Protein AF-A0A451B6Q5-F1 (afdb_monomer)

Sequence (196 aa):
FTADQIEDGDRHELSEGRRIYCAPSGDRHSGHNTTGALVLDTDPDVQWSGVDAGFTPKPDTLRAPDVSVAPPPAGRGGWIPGVPPLAVEYADKGQNEIDLKIKIKELLAAGTQYVWVVRLTGPQRVDVHTQDRPARALSATDLLEAPGILRNPIPVHALFDREEAHRVTLRNLLQRRGYEDLDAVLREGARKGKAE

pLDDT: mean 95.14, std 5.14, range [66.5, 98.88]

InterPro domains:
  IPR008538 Putative restriction endonuclease [PF05685] (7-147)
  IPR008538 Putative restriction endonuclease [cd06260] (10-134)
  IPR011335 Restriction endonuclease type II-like [SSF52980] (5-152)
  IPR012296 Nuclease, putative, TT1808 [G3DSA:3.90.1570.10] (2-153)

Structure (mmCIF, N/CA/C/O backbone):
data_AF-A0A451B6Q5-F1
#
_entry.id   AF-A0A451B6Q5-F1
#
loop_
_atom_site.group_PDB
_atom_site.id
_atom_site.type_symbol
_atom_site.label_atom_id
_atom_site.label_alt_id
_atom_site.label_comp_id
_atom_site.label_asym_id
_atom_site.label_entity_id
_atom_site.label_seq_id
_atom_site.pdbx_PDB_ins_code
_atom_site.Cartn_x
_atom_site.Cartn_y
_atom_site.Cartn_z
_atom_site.occupancy
_atom_site.B_iso_or_equiv
_atom_site.auth_seq_id
_atom_site.auth_comp_id
_atom_site.auth_asym_id
_atom_site.auth_atom_id
_atom_site.pdbx_PDB_model_num
ATOM 1 N N . PHE A 1 1 ? -22.069 1.801 15.458 1.00 91.56 1 PHE A N 1
ATOM 2 C CA . PHE A 1 1 ? -22.304 1.887 14.006 1.00 91.56 1 PHE A CA 1
ATOM 3 C C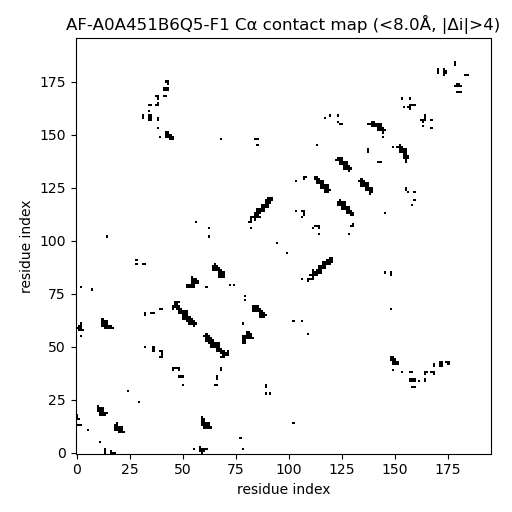 . PHE A 1 1 ? -21.813 0.611 13.351 1.00 91.56 1 PHE A C 1
ATOM 5 O O . PHE A 1 1 ? -20.928 -0.028 13.909 1.00 91.56 1 PHE A O 1
ATOM 12 N N . THR A 1 2 ? -22.382 0.243 12.213 1.00 95.19 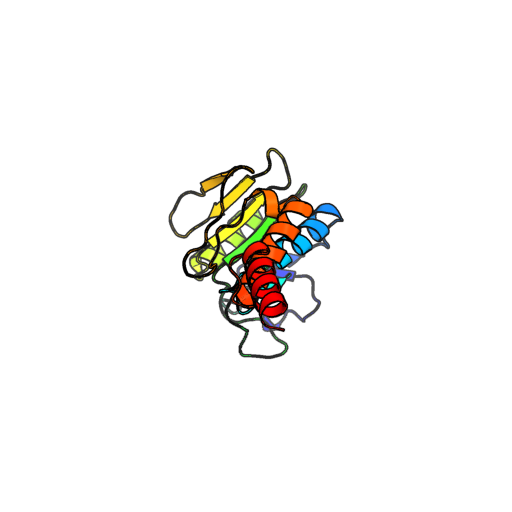2 THR A N 1
ATOM 13 C CA . THR A 1 2 ? -21.908 -0.858 11.365 1.00 95.19 2 THR A CA 1
ATOM 14 C C . THR A 1 2 ? -21.550 -0.338 9.974 1.00 95.19 2 THR A C 1
ATOM 16 O O . THR A 1 2 ? -21.977 0.751 9.592 1.00 95.19 2 THR A O 1
ATOM 19 N N . ALA A 1 3 ? -20.714 -1.067 9.236 1.00 93.31 3 ALA A N 1
ATOM 20 C CA . ALA A 1 3 ? -20.172 -0.629 7.951 1.00 93.31 3 ALA A CA 1
ATOM 21 C C . ALA A 1 3 ? -21.263 -0.404 6.893 1.00 93.31 3 ALA A C 1
ATOM 23 O O . ALA A 1 3 ? -21.155 0.520 6.097 1.00 93.31 3 ALA A O 1
ATOM 24 N N . ASP A 1 4 ? -22.350 -1.178 6.927 1.00 92.75 4 ASP A N 1
ATOM 25 C CA . ASP A 1 4 ? -23.525 -1.002 6.062 1.00 92.75 4 ASP A CA 1
ATOM 26 C C . ASP A 1 4 ? -24.298 0.303 6.326 1.00 92.75 4 ASP A C 1
ATOM 28 O O . ASP A 1 4 ? -25.127 0.700 5.514 1.00 92.75 4 ASP A O 1
ATOM 32 N N . GLN A 1 5 ? -24.007 0.994 7.434 1.00 93.62 5 GLN A N 1
ATOM 33 C CA . GLN A 1 5 ? -24.550 2.319 7.757 1.00 93.62 5 GLN A CA 1
ATOM 34 C C . GLN A 1 5 ? -23.651 3.468 7.271 1.00 93.62 5 GLN A C 1
ATOM 36 O O . GLN A 1 5 ? -23.953 4.628 7.554 1.00 93.62 5 GLN A O 1
ATOM 41 N N . ILE A 1 6 ? -22.530 3.162 6.612 1.00 92.25 6 ILE A N 1
ATOM 42 C CA . ILE A 1 6 ? -21.633 4.139 5.990 1.00 92.25 6 ILE A CA 1
ATOM 43 C C . ILE A 1 6 ? -21.827 4.046 4.479 1.00 92.25 6 ILE A C 1
ATOM 45 O O . ILE A 1 6 ? -21.672 2.971 3.899 1.00 92.25 6 ILE A O 1
ATOM 49 N N . GLU A 1 7 ? -22.180 5.167 3.856 1.00 90.00 7 GLU A N 1
ATOM 50 C CA . GLU A 1 7 ? -22.360 5.255 2.407 1.00 90.00 7 GLU A CA 1
ATOM 51 C C . GLU A 1 7 ? -21.013 5.423 1.690 1.00 90.00 7 GLU A C 1
ATOM 53 O O . GLU A 1 7 ? -20.059 5.974 2.239 1.00 90.00 7 GLU A O 1
ATOM 58 N N . ASP A 1 8 ? -20.922 4.969 0.441 1.00 84.00 8 ASP A N 1
ATOM 59 C CA . ASP A 1 8 ? -19.764 5.290 -0.393 1.00 84.00 8 ASP A CA 1
ATOM 60 C C . ASP A 1 8 ? -19.704 6.811 -0.635 1.00 84.00 8 ASP A C 1
ATOM 62 O O . ASP A 1 8 ? -20.709 7.447 -0.958 1.00 84.00 8 ASP A O 1
ATOM 66 N N . GLY A 1 9 ? -18.527 7.403 -0.433 1.00 83.44 9 GLY A N 1
ATOM 67 C CA . GLY A 1 9 ? -18.320 8.854 -0.398 1.00 83.44 9 GLY A CA 1
ATOM 68 C C . GLY A 1 9 ? -18.393 9.491 0.997 1.00 83.44 9 GLY A C 1
ATOM 69 O O . GLY A 1 9 ? -17.886 10.609 1.166 1.00 83.44 9 GLY A O 1
ATOM 70 N N . ASP A 1 10 ? -18.922 8.797 2.015 1.00 88.75 10 ASP A N 1
ATOM 71 C CA . ASP A 1 10 ? -18.781 9.242 3.403 1.00 88.75 10 ASP A CA 1
ATOM 72 C C . ASP A 1 10 ? -17.323 9.104 3.844 1.00 88.75 10 ASP A C 1
ATOM 74 O O . ASP A 1 10 ? -16.714 8.038 3.789 1.00 88.75 10 ASP A O 1
ATOM 78 N N . ARG A 1 11 ? -16.756 10.187 4.377 1.00 91.62 11 ARG A N 1
ATOM 79 C CA . ARG A 1 11 ? -15.361 10.198 4.836 1.00 91.62 11 ARG A CA 1
ATOM 80 C C . ARG A 1 11 ? -15.211 9.658 6.250 1.00 91.62 11 ARG A C 1
ATOM 82 O O . ARG A 1 11 ? -14.833 10.399 7.160 1.00 91.62 11 ARG A O 1
ATOM 89 N N . HIS A 1 12 ? -15.573 8.397 6.451 1.00 95.19 12 HIS A N 1
ATOM 90 C CA . HIS A 1 12 ? -15.486 7.765 7.758 1.00 95.19 12 HIS A CA 1
ATOM 91 C C . HIS A 1 12 ? -14.918 6.353 7.708 1.00 95.19 12 HIS A C 1
ATOM 93 O O . HIS A 1 12 ? -15.379 5.506 6.953 1.00 95.19 12 HIS A O 1
ATOM 99 N N . GLU A 1 13 ? -14.010 6.086 8.637 1.00 96.94 13 GLU A N 1
ATOM 100 C CA . GLU A 1 13 ? -13.699 4.735 9.087 1.00 96.94 13 GLU A CA 1
ATOM 101 C C . GLU A 1 13 ? -14.575 4.344 10.289 1.00 96.94 13 GLU A C 1
ATOM 103 O O . GLU A 1 13 ? -15.166 5.191 10.976 1.00 96.94 13 GLU A O 1
ATOM 108 N N . LEU A 1 14 ? -14.615 3.042 10.577 1.00 97.56 14 LEU A N 1
ATOM 109 C CA . LEU A 1 14 ? -15.194 2.465 11.786 1.00 97.56 14 LEU A CA 1
ATOM 110 C C . LEU A 1 14 ? -14.163 1.621 12.538 1.00 97.56 14 LEU A C 1
ATOM 112 O O . LEU A 1 14 ? -13.526 0.737 11.969 1.00 97.56 14 LEU A O 1
ATOM 116 N N . SER A 1 15 ? -14.074 1.856 13.843 1.00 97.69 15 SER A N 1
ATOM 117 C CA . SER A 1 15 ? -13.266 1.092 14.797 1.00 97.69 15 SER A CA 1
ATOM 118 C C . SER A 1 15 ? -14.176 0.629 15.926 1.00 97.69 15 SER A C 1
ATOM 120 O O . SER A 1 15 ? -14.634 1.454 16.715 1.00 97.69 15 SER A O 1
ATOM 122 N N . GLU A 1 16 ? -14.521 -0.659 15.952 1.00 96.44 16 GLU A N 1
ATOM 123 C CA . GLU A 1 16 ? -15.424 -1.251 16.958 1.00 96.44 16 GLU A CA 1
ATOM 124 C C . GLU A 1 16 ? -16.731 -0.457 17.128 1.00 96.44 16 GLU A C 1
ATOM 126 O O . GLU A 1 16 ? -17.201 -0.134 18.219 1.00 96.44 16 GLU A O 1
ATOM 131 N N . GLY A 1 17 ? -17.293 -0.051 15.994 1.00 96.62 17 GLY A N 1
ATOM 132 C CA . GLY A 1 17 ? -18.533 0.695 15.895 1.00 96.62 17 GLY A CA 1
ATOM 133 C C . GLY A 1 17 ? -18.425 2.182 16.217 1.00 96.62 17 GLY A C 1
ATOM 134 O O . GLY A 1 17 ? -19.449 2.868 16.132 1.00 96.62 17 GLY A O 1
ATOM 135 N N . ARG A 1 18 ? -17.232 2.705 16.530 1.00 96.81 18 ARG A N 1
ATOM 136 C CA . ARG A 1 18 ? -16.945 4.142 16.635 1.00 96.81 18 ARG A CA 1
ATOM 137 C C . ARG A 1 18 ? -16.599 4.716 15.261 1.00 96.81 18 ARG A C 1
ATOM 139 O O . ARG A 1 18 ? -15.648 4.266 14.628 1.00 96.81 18 ARG A O 1
ATOM 146 N N . ARG A 1 19 ? -17.326 5.758 14.839 1.00 95.94 19 ARG A N 1
ATOM 147 C CA . ARG A 1 19 ? -16.998 6.543 13.636 1.00 95.94 19 ARG A CA 1
ATOM 148 C C . ARG A 1 19 ? -15.752 7.390 13.857 1.00 95.94 19 ARG A C 1
ATOM 150 O O . ARG A 1 19 ? -15.630 8.068 14.880 1.00 95.94 19 ARG A O 1
ATOM 157 N N . ILE A 1 20 ? -14.865 7.368 12.873 1.00 95.94 20 ILE A N 1
ATOM 158 C CA . ILE A 1 20 ? -13.653 8.180 12.808 1.00 95.94 20 ILE A CA 1
ATOM 159 C C . ILE A 1 20 ? -13.738 8.987 11.519 1.00 95.94 20 ILE A C 1
ATOM 161 O O . ILE A 1 20 ? -13.849 8.406 10.447 1.00 95.94 20 ILE A O 1
ATOM 165 N N . TYR A 1 21 ? -13.740 10.314 11.622 1.00 94.81 21 TYR A N 1
ATOM 166 C CA . TYR A 1 21 ? -13.766 11.185 10.449 1.00 94.81 21 TYR A CA 1
ATOM 167 C C . TYR A 1 21 ? -12.390 11.226 9.774 1.00 94.81 21 TYR A C 1
ATOM 169 O O . TYR A 1 21 ? -11.385 11.506 10.430 1.00 94.81 21 TYR A O 1
ATOM 177 N N . CYS A 1 22 ? -12.368 10.999 8.464 1.00 92.56 22 CYS A N 1
ATOM 178 C CA . CYS A 1 22 ? -11.170 11.002 7.631 1.00 92.56 22 CYS A CA 1
ATOM 179 C C . CYS A 1 22 ? -11.079 12.333 6.879 1.00 92.56 22 CYS A C 1
ATOM 181 O O . CYS A 1 22 ? -11.728 12.551 5.853 1.00 92.56 22 CYS A O 1
ATOM 183 N N . ALA A 1 23 ? -10.294 13.265 7.416 1.00 89.31 23 ALA A N 1
ATOM 184 C CA . ALA A 1 23 ? -10.105 14.559 6.775 1.00 89.31 23 ALA A CA 1
ATOM 185 C C . ALA A 1 23 ? -9.433 14.405 5.392 1.00 89.31 23 ALA A C 1
ATOM 187 O O . ALA A 1 23 ? -8.614 13.507 5.214 1.00 89.31 23 ALA A O 1
ATOM 188 N N . PRO A 1 24 ? -9.743 15.276 4.411 1.00 88.06 24 PRO A N 1
ATOM 189 C CA . PRO A 1 24 ? -8.982 15.340 3.166 1.00 88.06 24 PRO A CA 1
ATOM 190 C C . PRO A 1 24 ? -7.484 15.517 3.418 1.00 88.06 24 PRO A C 1
ATOM 192 O O . PRO A 1 24 ? -7.077 16.310 4.269 1.00 88.06 24 PRO A O 1
ATOM 195 N N . SER A 1 25 ? -6.685 14.847 2.597 1.00 86.94 25 SER A N 1
ATOM 196 C CA . SER A 1 25 ? -5.232 14.965 2.606 1.00 86.94 25 SER A CA 1
ATOM 197 C C . SER A 1 25 ? -4.754 16.273 1.966 1.00 86.94 25 SER A C 1
ATOM 199 O O . SER A 1 25 ? -5.330 16.759 0.991 1.00 86.94 25 SER A O 1
ATOM 201 N N . GLY A 1 26 ? -3.669 16.835 2.508 1.00 87.44 26 GLY A N 1
ATOM 202 C CA . GLY A 1 26 ? -2.948 17.959 1.904 1.00 87.44 26 GLY A CA 1
ATOM 203 C C . GLY A 1 26 ? -2.139 17.558 0.664 1.00 87.44 26 GLY A C 1
ATOM 204 O O . GLY A 1 26 ? -2.091 16.389 0.274 1.00 87.44 26 GLY A O 1
ATOM 205 N N . ASP A 1 27 ? -1.459 18.530 0.058 1.00 87.19 27 ASP A N 1
ATOM 206 C CA . ASP A 1 27 ? -0.637 18.368 -1.152 1.00 87.19 27 ASP A CA 1
ATOM 207 C C . ASP A 1 27 ? 0.454 17.295 -1.002 1.00 87.19 27 ASP A C 1
ATOM 209 O O . ASP A 1 27 ? 0.592 16.424 -1.858 1.00 87.19 27 ASP A O 1
ATOM 213 N N . ARG A 1 28 ? 1.190 17.310 0.115 1.00 85.25 28 ARG A N 1
ATOM 214 C CA . ARG A 1 28 ? 2.279 16.359 0.380 1.00 85.25 28 ARG A CA 1
ATOM 215 C C . ARG A 1 28 ? 1.763 14.926 0.459 1.00 85.25 28 ARG A C 1
ATOM 217 O O . ARG A 1 28 ? 2.223 14.065 -0.284 1.00 85.25 28 ARG A O 1
ATOM 224 N N . HIS A 1 29 ? 0.786 14.685 1.329 1.00 87.31 29 HIS A N 1
ATOM 225 C CA . HIS A 1 29 ? 0.215 13.357 1.534 1.00 87.31 29 HIS A CA 1
ATOM 226 C C . HIS A 1 29 ? -0.445 12.831 0.245 1.00 87.31 29 HIS A C 1
ATOM 228 O O . HIS A 1 29 ? -0.145 11.723 -0.184 1.00 87.31 29 HIS A O 1
ATOM 234 N N . SER A 1 30 ? -1.264 13.637 -0.442 1.00 89.19 30 SER A N 1
ATOM 235 C CA . SER A 1 30 ? -1.918 13.208 -1.694 1.00 89.19 30 SER A CA 1
ATOM 236 C C . SER A 1 30 ? -0.926 12.900 -2.827 1.00 89.19 30 SER A C 1
ATOM 238 O O . SER A 1 30 ? -1.106 11.928 -3.570 1.00 89.19 30 SER A O 1
ATOM 240 N N . GLY A 1 31 ? 0.155 13.681 -2.939 1.00 90.25 31 GLY A N 1
ATOM 241 C CA . GLY A 1 31 ? 1.237 13.421 -3.887 1.00 90.25 31 GLY A CA 1
ATOM 242 C C . GLY A 1 31 ? 1.938 12.089 -3.618 1.00 90.25 31 GLY A C 1
ATOM 243 O O . GLY A 1 31 ? 2.124 11.301 -4.547 1.00 90.25 31 GLY A O 1
ATOM 244 N N . HIS A 1 32 ? 2.264 11.813 -2.352 1.00 92.25 32 HIS A N 1
ATOM 245 C CA . HIS A 1 32 ? 2.917 10.568 -1.958 1.00 92.25 32 HIS A CA 1
ATOM 246 C C . HIS A 1 32 ? 2.010 9.339 -2.111 1.00 92.25 32 HIS A C 1
ATOM 248 O O . HIS A 1 32 ? 2.487 8.329 -2.630 1.00 92.25 32 HIS A O 1
ATOM 254 N N . ASN A 1 33 ? 0.714 9.433 -1.784 1.00 91.75 33 ASN A N 1
ATOM 255 C CA . ASN A 1 33 ? -0.253 8.352 -2.034 1.00 91.75 33 ASN A CA 1
ATOM 256 C C . ASN A 1 33 ? -0.278 7.977 -3.519 1.00 91.75 33 ASN A C 1
ATOM 258 O O . ASN A 1 33 ? -0.214 6.801 -3.867 1.00 91.75 33 ASN A O 1
ATOM 262 N N . THR A 1 34 ? -0.291 8.979 -4.406 1.00 93.75 34 THR A N 1
ATOM 263 C CA . THR A 1 34 ? -0.296 8.756 -5.860 1.00 93.75 34 THR A CA 1
ATOM 264 C C . THR A 1 34 ? 0.954 8.003 -6.320 1.00 93.75 34 THR A C 1
ATOM 266 O O . THR A 1 34 ? 0.858 7.031 -7.069 1.00 93.75 34 THR A O 1
ATOM 269 N N . THR A 1 35 ? 2.142 8.436 -5.885 1.00 94.69 35 THR A N 1
ATOM 270 C CA . THR A 1 35 ? 3.400 7.789 -6.287 1.00 94.69 35 THR A CA 1
ATOM 271 C C . THR A 1 35 ? 3.572 6.407 -5.661 1.00 94.69 35 THR A C 1
ATOM 273 O O . THR A 1 35 ? 4.023 5.490 -6.343 1.00 94.69 35 THR A O 1
ATOM 276 N N . GLY A 1 36 ? 3.177 6.235 -4.396 1.00 95.69 36 GLY A N 1
ATOM 277 C CA . GLY A 1 36 ? 3.222 4.948 -3.704 1.00 95.69 36 GLY A CA 1
ATOM 278 C C . GLY A 1 36 ? 2.295 3.918 -4.334 1.00 95.69 36 GLY A C 1
ATOM 279 O O . GLY A 1 36 ? 2.720 2.795 -4.600 1.00 95.69 36 GLY A O 1
ATOM 280 N N . ALA A 1 37 ? 1.060 4.321 -4.648 1.00 97.38 37 ALA A N 1
ATOM 281 C CA . ALA A 1 37 ? 0.106 3.478 -5.357 1.00 97.38 37 ALA A CA 1
ATOM 282 C C . ALA A 1 37 ? 0.653 3.038 -6.717 1.00 97.38 37 ALA A C 1
ATOM 284 O O . ALA A 1 37 ? 0.616 1.853 -7.023 1.00 97.38 37 ALA A O 1
ATOM 285 N N . LEU A 1 38 ? 1.245 3.951 -7.495 1.00 97.50 38 LEU A N 1
ATOM 286 C CA . LEU A 1 38 ? 1.843 3.621 -8.791 1.00 97.50 38 LEU A CA 1
ATOM 287 C C . LEU A 1 38 ? 2.961 2.567 -8.676 1.00 97.50 38 LEU A C 1
ATOM 289 O O . LEU A 1 38 ? 3.017 1.623 -9.468 1.00 97.50 38 LEU A O 1
ATOM 293 N N . VAL A 1 39 ? 3.850 2.717 -7.691 1.00 98.00 39 VAL A N 1
ATOM 294 C CA . VAL A 1 39 ? 4.956 1.775 -7.454 1.00 98.00 39 VAL A CA 1
ATOM 295 C C . VAL A 1 39 ? 4.437 0.375 -7.124 1.00 98.00 39 VAL A C 1
ATOM 297 O O . VAL A 1 39 ? 4.965 -0.607 -7.647 1.00 98.00 39 VAL A O 1
ATOM 300 N N . LEU A 1 40 ? 3.411 0.289 -6.276 1.00 98.44 40 LEU A N 1
ATOM 301 C CA . LEU A 1 40 ? 2.839 -0.977 -5.823 1.00 98.44 40 LEU A CA 1
ATOM 302 C C . LEU A 1 40 ? 1.982 -1.640 -6.902 1.00 98.44 40 LEU A C 1
ATOM 304 O O . LEU A 1 40 ? 2.188 -2.810 -7.203 1.00 98.44 40 LEU A O 1
ATOM 308 N N . ASP A 1 41 ? 1.067 -0.892 -7.518 1.00 98.38 41 ASP A N 1
ATOM 309 C CA . ASP A 1 41 ? 0.128 -1.394 -8.530 1.00 98.38 41 ASP A CA 1
ATOM 310 C C . ASP A 1 41 ? 0.838 -2.042 -9.720 1.00 98.38 41 ASP A C 1
ATOM 312 O O . ASP A 1 41 ? 0.399 -3.049 -10.279 1.00 98.38 41 ASP A O 1
ATOM 316 N N . THR A 1 42 ? 1.970 -1.456 -10.107 1.00 98.56 42 THR A N 1
ATOM 317 C CA . THR A 1 42 ? 2.688 -1.886 -11.299 1.00 98.56 42 THR A CA 1
ATOM 318 C C . THR A 1 42 ? 3.553 -3.112 -11.063 1.00 98.56 42 THR A C 1
ATOM 320 O O . THR A 1 42 ? 3.961 -3.716 -12.054 1.00 98.56 42 THR A O 1
ATOM 323 N N . ASP A 1 43 ? 3.820 -3.523 -9.816 1.00 98.69 43 ASP A N 1
ATOM 324 C CA . ASP A 1 43 ? 4.622 -4.720 -9.547 1.00 98.69 43 ASP A CA 1
ATOM 325 C C . ASP A 1 43 ? 4.038 -5.955 -10.270 1.00 98.69 43 ASP A C 1
ATOM 327 O O . ASP A 1 43 ? 2.817 -6.122 -10.314 1.00 98.69 43 ASP A O 1
ATOM 331 N N . PRO A 1 44 ? 4.860 -6.816 -10.898 1.00 98.31 44 PRO A N 1
ATOM 332 C CA . PRO A 1 44 ? 4.348 -7.896 -11.737 1.00 98.31 44 PRO A CA 1
ATOM 333 C C . PRO A 1 44 ? 3.468 -8.936 -11.039 1.00 98.31 44 PRO A C 1
ATOM 335 O O . PRO A 1 44 ? 2.666 -9.570 -11.727 1.00 98.31 44 PRO A O 1
ATOM 338 N N . ASP A 1 45 ? 3.610 -9.132 -9.724 1.00 98.25 45 ASP A N 1
ATOM 339 C CA . ASP A 1 45 ? 2.765 -10.080 -8.986 1.00 98.25 45 ASP A CA 1
ATOM 340 C C . ASP A 1 45 ? 1.459 -9.427 -8.493 1.00 98.25 45 ASP A C 1
ATOM 342 O O . ASP A 1 45 ? 0.495 -10.127 -8.169 1.00 98.25 45 ASP A O 1
ATOM 346 N N . VAL A 1 46 ? 1.359 -8.093 -8.541 1.00 98.38 46 VAL A N 1
ATOM 347 C CA . VAL A 1 46 ? 0.167 -7.348 -8.123 1.00 98.38 46 VAL A CA 1
ATOM 348 C C . VAL A 1 46 ? -0.929 -7.408 -9.186 1.00 98.38 46 VAL A C 1
ATOM 350 O O . VAL A 1 46 ? -0.771 -6.972 -10.333 1.00 98.38 46 VAL A O 1
ATOM 353 N N . GLN A 1 47 ? -2.072 -7.964 -8.774 1.00 96.25 47 GLN A N 1
ATOM 354 C CA . GLN A 1 47 ? -3.284 -8.090 -9.591 1.00 96.25 47 GLN A CA 1
ATOM 355 C C . GLN A 1 47 ? -4.272 -6.942 -9.376 1.00 96.25 47 GLN A C 1
ATOM 357 O O . GLN A 1 47 ? -5.039 -6.621 -10.281 1.00 96.25 47 GLN A O 1
ATOM 362 N N . TRP A 1 48 ? -4.279 -6.356 -8.179 1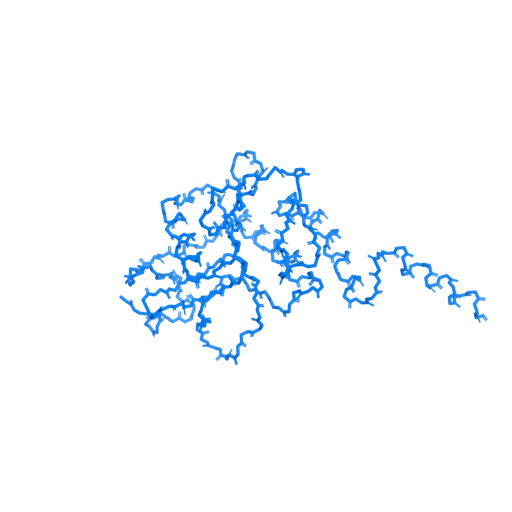.00 97.19 48 TRP A N 1
ATOM 363 C CA . TRP A 1 48 ? -5.122 -5.223 -7.837 1.00 97.19 48 TRP A CA 1
ATOM 364 C C . TRP A 1 48 ? -4.503 -4.418 -6.692 1.00 97.19 48 TRP A C 1
ATOM 366 O O . TRP A 1 48 ? -3.938 -4.972 -5.741 1.00 97.19 48 TRP A O 1
ATOM 376 N N . SER A 1 49 ? -4.656 -3.103 -6.784 1.00 97.62 49 SER A N 1
ATOM 377 C CA . SER A 1 49 ? -4.403 -2.165 -5.703 1.00 97.62 49 SER A CA 1
ATOM 378 C C . SER A 1 49 ? -5.541 -1.147 -5.609 1.00 97.62 49 SER A C 1
ATOM 380 O O . SER A 1 49 ? -6.301 -0.954 -6.563 1.00 97.62 49 SER A O 1
ATOM 382 N N . GLY A 1 50 ? -5.680 -0.505 -4.452 1.00 95.75 50 GLY A N 1
ATOM 383 C CA . GLY A 1 50 ? -6.709 0.503 -4.220 1.00 95.75 50 GLY A CA 1
ATOM 384 C C . GLY A 1 50 ? -6.228 1.607 -3.292 1.00 95.75 50 GLY A C 1
ATOM 385 O O . GLY A 1 50 ? -5.554 1.330 -2.301 1.00 95.75 50 GLY A O 1
ATOM 386 N N . VAL A 1 51 ? -6.591 2.845 -3.620 1.00 95.56 51 VAL A N 1
ATOM 387 C CA . VAL A 1 51 ? -6.404 4.021 -2.760 1.00 95.56 51 VAL A CA 1
ATOM 388 C C . VAL A 1 51 ? -7.675 4.227 -1.953 1.00 95.56 51 VAL A C 1
ATOM 390 O O . VAL A 1 51 ? -8.763 4.140 -2.524 1.00 95.56 51 VAL A O 1
ATOM 393 N N . ASP A 1 52 ? -7.534 4.462 -0.650 1.00 94.88 52 ASP A N 1
ATOM 394 C CA . ASP A 1 52 ? -8.648 4.656 0.290 1.00 94.88 52 ASP A CA 1
ATOM 395 C C . ASP A 1 52 ? -9.715 3.546 0.201 1.00 94.88 52 ASP A C 1
ATOM 397 O O . ASP A 1 52 ? -10.908 3.759 0.426 1.00 94.88 52 ASP A O 1
ATOM 401 N N . ALA A 1 53 ? -9.296 2.331 -0.165 1.00 94.81 53 ALA A N 1
ATOM 402 C CA . ALA A 1 53 ? -10.213 1.223 -0.371 1.00 94.81 53 ALA A CA 1
ATOM 403 C C . ALA A 1 53 ? -10.757 0.736 0.978 1.00 94.81 53 ALA A C 1
ATOM 405 O O . ALA A 1 53 ? -9.996 0.283 1.829 1.00 94.81 53 ALA A O 1
ATOM 406 N N . GLY A 1 54 ? -12.075 0.810 1.169 1.00 96.06 54 GLY A N 1
ATOM 407 C CA . GLY A 1 54 ? -12.721 0.409 2.417 1.00 96.06 54 GLY A CA 1
ATOM 408 C C . GLY A 1 54 ? -12.826 -1.109 2.573 1.00 96.06 54 GLY A C 1
ATOM 409 O O . GLY A 1 54 ? -13.544 -1.768 1.819 1.00 96.06 54 GLY A O 1
ATOM 410 N N . PHE A 1 55 ? -12.158 -1.648 3.594 1.00 97.19 55 PHE A N 1
ATOM 411 C CA . PHE A 1 55 ? -12.198 -3.050 4.002 1.00 97.19 55 PHE A CA 1
ATOM 412 C C . PHE A 1 55 ? -13.002 -3.246 5.288 1.00 97.19 55 PHE A C 1
ATOM 414 O O . PHE A 1 55 ? -12.796 -2.535 6.274 1.00 97.19 55 PHE A O 1
ATOM 421 N N . THR A 1 56 ? -13.885 -4.245 5.305 1.00 96.94 56 THR A N 1
ATOM 422 C CA . THR A 1 56 ? -14.707 -4.610 6.463 1.00 96.94 56 THR A CA 1
ATOM 423 C C . THR A 1 56 ? -14.399 -6.040 6.933 1.00 96.94 56 THR A C 1
ATOM 425 O O . THR A 1 56 ? -14.948 -7.017 6.415 1.00 96.94 56 THR A O 1
ATOM 428 N N . PRO A 1 57 ? -13.494 -6.216 7.917 1.00 95.94 57 PRO A N 1
ATOM 429 C CA . PRO A 1 57 ? -13.201 -7.539 8.473 1.00 95.94 57 PRO 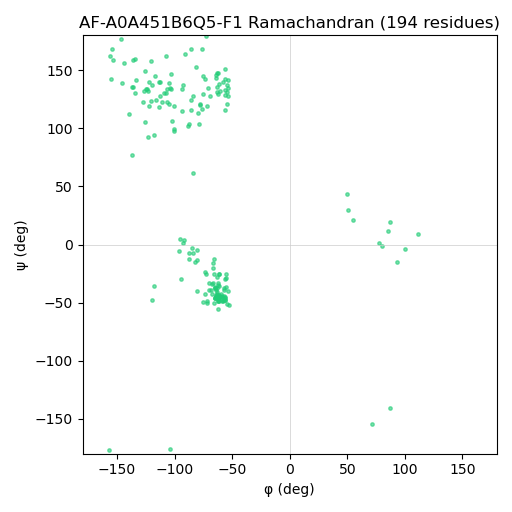A CA 1
ATOM 430 C C . PRO A 1 57 ? -14.330 -8.082 9.353 1.00 95.94 57 PRO A C 1
ATOM 432 O O . PRO A 1 57 ? -14.459 -9.291 9.528 1.00 95.94 57 PRO A O 1
ATOM 435 N N . LYS A 1 58 ? -15.140 -7.187 9.922 1.00 96.25 58 LYS A N 1
ATOM 436 C CA . LYS A 1 58 ? -16.310 -7.490 10.750 1.00 96.25 58 LYS A CA 1
ATOM 437 C C . LYS A 1 58 ? -17.308 -6.325 10.670 1.00 96.25 58 LYS A C 1
ATOM 439 O O . LYS A 1 58 ? -16.883 -5.213 10.357 1.00 96.25 58 LYS A O 1
ATOM 444 N N . PRO A 1 59 ? -18.605 -6.537 10.971 1.00 96.19 59 PRO A N 1
ATOM 445 C CA . PRO A 1 59 ? -19.648 -5.537 10.725 1.00 96.19 59 PRO A CA 1
ATOM 446 C C . PRO A 1 59 ? -19.417 -4.170 11.378 1.00 96.19 59 PRO A C 1
ATOM 448 O O . PRO A 1 59 ? -19.873 -3.164 10.854 1.00 96.19 59 PRO A O 1
ATOM 451 N N . ASP A 1 60 ? -18.727 -4.113 12.513 1.00 97.12 60 ASP A N 1
ATOM 452 C CA . ASP A 1 60 ? -18.445 -2.897 13.281 1.00 97.12 60 ASP A CA 1
ATOM 453 C C . ASP A 1 60 ? -17.073 -2.270 12.960 1.00 97.12 60 ASP A C 1
ATOM 455 O O . ASP A 1 60 ? -16.692 -1.279 13.585 1.00 97.12 60 ASP A O 1
ATOM 459 N N . THR A 1 61 ? -16.337 -2.799 11.979 1.00 97.81 61 THR A N 1
ATOM 460 C CA . THR A 1 61 ? -15.037 -2.269 11.548 1.00 97.81 61 THR A CA 1
ATOM 461 C C . THR A 1 61 ? -15.024 -2.018 10.043 1.00 97.81 61 THR A C 1
ATOM 463 O O . THR A 1 61 ? -15.387 -2.880 9.243 1.00 97.81 61 THR A O 1
ATOM 466 N N . LEU A 1 62 ? -14.557 -0.830 9.670 1.00 97.69 62 LEU A N 1
ATOM 467 C CA . LEU A 1 62 ? -14.335 -0.381 8.301 1.00 97.69 62 LEU A CA 1
ATOM 468 C C . LEU A 1 62 ? -13.029 0.410 8.297 1.00 97.69 62 LEU A C 1
ATOM 470 O O . LEU A 1 62 ? -12.960 1.475 8.910 1.00 97.69 62 LEU A O 1
ATOM 474 N N . ARG A 1 63 ? -11.992 -0.113 7.647 1.00 98.00 63 ARG A N 1
ATOM 475 C CA . ARG A 1 63 ? -10.681 0.540 7.540 1.00 98.00 63 ARG A CA 1
ATOM 476 C C . ARG A 1 63 ? -10.339 0.783 6.086 1.00 98.00 63 ARG A C 1
ATOM 478 O O . ARG A 1 63 ? -10.526 -0.107 5.265 1.00 98.00 63 ARG A O 1
ATOM 485 N N . ALA A 1 64 ? -9.810 1.959 5.796 1.00 96.81 64 ALA A N 1
ATOM 486 C CA . ALA A 1 64 ? -9.393 2.368 4.470 1.00 96.81 64 ALA A CA 1
ATOM 487 C C . ALA A 1 64 ? -7.916 2.766 4.533 1.00 96.81 64 ALA A C 1
ATOM 489 O O . ALA A 1 64 ? -7.599 3.887 4.928 1.00 96.81 64 ALA A O 1
ATOM 490 N N . PRO A 1 65 ? -6.980 1.840 4.264 1.00 97.88 65 PRO A N 1
ATOM 491 C CA . PRO A 1 65 ? -5.581 2.212 4.118 1.00 97.88 65 PRO A CA 1
ATOM 492 C C . PRO A 1 65 ? -5.373 3.156 2.939 1.00 97.88 65 PRO A C 1
ATOM 494 O O . PRO A 1 65 ? -6.052 3.009 1.920 1.00 97.88 65 PRO A O 1
ATOM 497 N N . ASP A 1 66 ? -4.397 4.058 3.056 1.00 97.56 66 ASP A N 1
ATOM 498 C CA . ASP A 1 66 ? -4.080 5.027 1.998 1.00 97.56 66 ASP A CA 1
ATOM 499 C C . ASP A 1 66 ? -3.749 4.314 0.682 1.00 97.56 66 ASP A C 1
ATOM 501 O O . ASP A 1 66 ? -4.165 4.740 -0.394 1.00 97.56 66 ASP A O 1
ATOM 505 N N . VAL A 1 67 ? -3.027 3.189 0.766 1.00 98.50 67 VAL A N 1
ATOM 506 C CA . VAL A 1 67 ? -2.853 2.251 -0.348 1.00 98.50 67 VAL A CA 1
ATOM 507 C C . VAL A 1 67 ? -2.992 0.818 0.149 1.00 98.50 67 VAL A C 1
ATOM 509 O O . VAL A 1 67 ? -2.416 0.426 1.163 1.00 98.50 67 VAL A O 1
ATOM 512 N N . SER A 1 68 ? -3.730 0.009 -0.599 1.00 98.44 68 SER A N 1
ATOM 513 C CA . SER A 1 68 ? -3.921 -1.416 -0.346 1.00 98.44 68 SER A CA 1
ATOM 514 C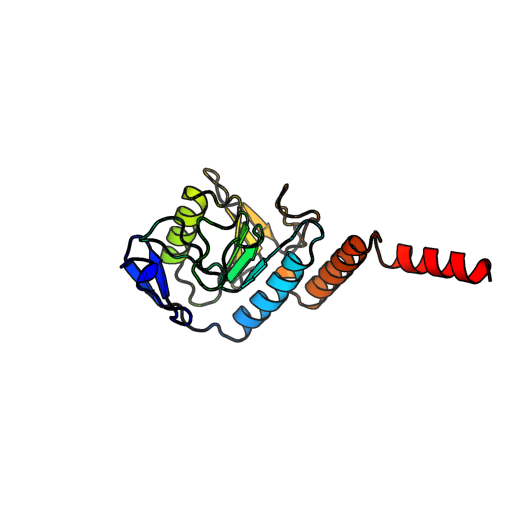 C . SER A 1 68 ? -3.479 -2.241 -1.546 1.00 98.44 68 SER A C 1
ATOM 516 O O . SER A 1 68 ? -3.786 -1.880 -2.679 1.00 98.44 68 SER A O 1
ATOM 518 N N . VAL A 1 69 ? -2.819 -3.374 -1.304 1.00 98.62 69 VAL A N 1
ATOM 519 C CA . VAL A 1 69 ? -2.561 -4.415 -2.313 1.00 98.62 69 VAL A CA 1
ATOM 520 C C . VAL A 1 69 ? -3.294 -5.677 -1.886 1.00 98.62 69 VAL A C 1
ATOM 522 O O . VAL A 1 69 ? -3.099 -6.166 -0.770 1.00 98.62 69 VAL A O 1
ATOM 525 N N . ALA A 1 70 ? -4.149 -6.198 -2.766 1.00 97.56 70 ALA A N 1
ATOM 526 C CA . ALA A 1 70 ? -4.992 -7.352 -2.476 1.00 97.56 70 ALA A CA 1
ATOM 527 C C . ALA A 1 70 ? -5.379 -8.110 -3.758 1.00 97.56 70 ALA A C 1
ATOM 529 O O . ALA A 1 70 ? -5.179 -7.605 -4.864 1.00 97.56 70 ALA A O 1
ATOM 530 N N . PRO A 1 71 ? -5.955 -9.320 -3.645 1.00 95.50 71 PRO A N 1
ATOM 531 C CA . PRO A 1 71 ? -6.665 -9.926 -4.763 1.00 95.50 71 PRO A CA 1
ATOM 532 C C . PRO A 1 71 ? -7.783 -8.997 -5.269 1.00 95.50 71 PRO A C 1
ATOM 534 O O . PRO A 1 71 ? -8.358 -8.256 -4.466 1.00 95.50 71 PRO A O 1
ATOM 537 N N . PRO A 1 72 ? -8.142 -9.051 -6.565 1.00 94.19 72 PRO A N 1
ATOM 538 C CA . PRO A 1 72 ? -9.248 -8.262 -7.090 1.00 94.19 72 PRO A CA 1
ATOM 539 C C . PRO A 1 72 ? -10.539 -8.518 -6.292 1.00 94.19 72 PRO A C 1
ATOM 541 O O . PRO A 1 72 ? -10.889 -9.684 -6.069 1.00 94.19 72 PRO A O 1
ATOM 544 N N . PRO A 1 73 ? -11.264 -7.470 -5.863 1.00 90.62 73 PRO A N 1
ATOM 545 C CA . PRO A 1 73 ? -12.485 -7.643 -5.088 1.00 90.62 73 PRO A CA 1
ATOM 546 C C . PRO A 1 73 ? -13.551 -8.381 -5.911 1.00 90.62 73 PRO A C 1
ATOM 548 O O . PRO A 1 73 ? -13.777 -8.085 -7.084 1.00 90.62 73 PRO A O 1
ATOM 551 N N . ALA A 1 74 ? -14.220 -9.356 -5.288 1.00 83.69 74 ALA A N 1
ATOM 552 C CA . ALA A 1 74 ? -15.188 -10.225 -5.965 1.00 83.69 74 ALA A CA 1
ATOM 553 C C . ALA A 1 74 ? -16.526 -9.531 -6.303 1.00 83.69 74 ALA A C 1
ATOM 555 O O . ALA A 1 74 ? -17.244 -9.978 -7.197 1.00 83.69 74 ALA A O 1
ATOM 556 N N . GLY A 1 75 ? -16.879 -8.462 -5.581 1.00 76.19 75 GLY A N 1
ATOM 557 C CA . GLY A 1 75 ? -18.127 -7.709 -5.743 1.00 76.19 75 GLY A CA 1
ATOM 558 C C . GLY A 1 75 ? -17.922 -6.335 -6.385 1.00 76.19 75 GLY A C 1
ATOM 559 O O . GLY A 1 75 ? -16.817 -5.797 -6.390 1.00 76.19 75 GLY A O 1
ATOM 560 N N . ARG A 1 76 ? -19.003 -5.744 -6.910 1.00 66.88 76 ARG A N 1
ATOM 561 C CA . ARG A 1 76 ? -19.022 -4.355 -7.398 1.00 66.88 76 ARG A CA 1
ATOM 562 C C . ARG A 1 76 ? -19.845 -3.477 -6.450 1.00 66.88 76 ARG A C 1
ATOM 564 O O . ARG A 1 76 ? -20.986 -3.824 -6.168 1.00 66.88 76 ARG A O 1
ATOM 571 N N . GLY A 1 77 ? -19.289 -2.336 -6.034 1.00 69.94 77 GLY A N 1
ATOM 572 C CA . GLY A 1 77 ? -20.046 -1.214 -5.454 1.00 69.94 77 GLY A CA 1
ATOM 573 C C . GLY A 1 77 ? -20.308 -1.233 -3.942 1.00 69.94 77 GLY A C 1
ATOM 574 O O . GLY A 1 77 ? -21.222 -0.546 -3.507 1.00 69.94 77 GLY A O 1
ATOM 575 N N . GLY A 1 78 ? -19.553 -1.998 -3.146 1.00 85.56 78 GLY A N 1
ATOM 576 C CA . GLY A 1 78 ? -19.655 -1.983 -1.679 1.00 85.56 78 GLY A CA 1
ATOM 577 C C . GLY A 1 78 ? -18.311 -2.234 -0.992 1.00 85.56 78 GLY A C 1
ATOM 578 O O . GLY A 1 78 ? -17.313 -2.493 -1.667 1.00 85.56 78 GLY A O 1
ATOM 579 N N . TRP A 1 79 ? -18.294 -2.174 0.344 1.00 93.94 79 TRP A N 1
ATOM 580 C CA . TRP A 1 79 ? -17.090 -2.416 1.148 1.00 93.94 79 TRP A CA 1
ATOM 581 C C . TRP A 1 79 ? -16.498 -3.806 0.900 1.00 93.94 79 TRP A C 1
ATOM 583 O O . TRP A 1 79 ? -17.224 -4.795 0.777 1.00 93.94 79 TRP A O 1
ATOM 593 N N . ILE A 1 80 ? -15.169 -3.884 0.840 1.00 95.75 80 ILE A N 1
ATOM 594 C CA . ILE A 1 80 ? -14.435 -5.112 0.538 1.00 95.75 80 ILE A CA 1
ATOM 595 C C . ILE A 1 80 ? -14.398 -5.990 1.800 1.00 95.75 80 ILE A C 1
ATOM 597 O O . ILE A 1 80 ? -13.872 -5.550 2.822 1.00 95.75 80 ILE A O 1
ATOM 601 N N . PRO A 1 81 ? -14.924 -7.227 1.789 1.00 95.12 81 PRO A N 1
ATOM 602 C CA . PRO A 1 81 ? -14.852 -8.095 2.962 1.00 95.12 81 PRO A CA 1
ATOM 603 C C . PRO A 1 81 ? -13.407 -8.461 3.331 1.00 95.12 81 PRO A C 1
ATOM 605 O O . PRO A 1 81 ? -12.586 -8.727 2.453 1.00 95.12 81 PRO A O 1
ATOM 608 N N . GLY A 1 82 ? -13.116 -8.552 4.630 1.00 96.38 82 GLY A N 1
ATOM 609 C CA . GLY A 1 82 ? -11.799 -8.955 5.134 1.00 96.38 82 GLY A CA 1
ATOM 610 C C . GLY A 1 82 ? -10.826 -7.785 5.283 1.00 96.38 82 GLY A C 1
ATOM 611 O O . GLY A 1 82 ? -11.215 -6.713 5.737 1.00 96.38 82 GLY A O 1
ATOM 612 N N . VAL A 1 83 ? -9.554 -8.015 4.946 1.00 98.19 83 VAL A N 1
ATOM 613 C CA . VAL A 1 83 ? -8.452 -7.037 5.000 1.00 98.19 83 VAL A CA 1
ATOM 614 C C . VAL A 1 83 ? -7.483 -7.247 3.832 1.00 98.19 83 VAL A C 1
ATOM 616 O O . VAL A 1 83 ? -7.403 -8.366 3.312 1.00 98.19 83 VAL A O 1
ATOM 619 N N . PRO A 1 84 ? -6.722 -6.220 3.410 1.00 98.44 84 PRO A N 1
ATOM 620 C CA . PRO A 1 84 ? -5.693 -6.406 2.399 1.00 98.44 84 PRO A CA 1
ATOM 621 C C . PRO A 1 84 ? -4.478 -7.144 2.993 1.00 98.44 84 PRO A C 1
ATOM 623 O O . PRO A 1 84 ? -4.093 -6.879 4.130 1.00 98.44 84 PRO A O 1
ATOM 626 N N . PRO A 1 85 ? -3.815 -8.041 2.241 1.00 98.62 85 PRO A N 1
ATOM 627 C CA . PRO A 1 85 ? -2.533 -8.620 2.645 1.00 98.62 85 PRO A CA 1
ATOM 628 C C . PRO A 1 85 ? -1.445 -7.577 2.948 1.00 98.62 85 PRO A C 1
ATOM 630 O O . PRO A 1 85 ? -0.661 -7.775 3.877 1.00 98.62 85 PRO A O 1
ATOM 633 N N . LEU A 1 86 ? -1.408 -6.476 2.189 1.00 98.81 86 LEU A N 1
ATOM 634 C CA . LEU A 1 86 ? -0.511 -5.342 2.412 1.00 98.81 86 LEU A CA 1
ATOM 635 C C . LEU A 1 86 ? -1.322 -4.042 2.476 1.00 98.81 86 LEU A C 1
ATOM 637 O O . LEU A 1 86 ? -2.012 -3.688 1.519 1.00 98.81 86 LEU A O 1
ATOM 641 N N . ALA A 1 87 ? -1.187 -3.335 3.595 1.00 98.81 87 ALA A N 1
ATOM 642 C CA . ALA A 1 87 ? -1.727 -1.999 3.823 1.00 98.81 87 ALA A CA 1
ATOM 643 C C . ALA A 1 87 ? -0.584 -0.987 3.975 1.00 98.81 87 ALA A C 1
ATOM 645 O O . ALA A 1 87 ? 0.420 -1.272 4.631 1.00 98.81 87 ALA A O 1
ATOM 646 N N . VAL A 1 88 ? -0.743 0.204 3.406 1.00 98.75 88 VAL A N 1
ATOM 647 C CA . VAL A 1 88 ? 0.217 1.306 3.512 1.00 98.75 88 VAL A CA 1
ATOM 648 C C . VAL A 1 88 ? -0.486 2.544 4.053 1.00 98.75 88 VAL A C 1
ATOM 650 O O . VAL A 1 88 ? -1.563 2.895 3.581 1.00 98.75 88 VAL A O 1
ATOM 653 N N . GLU A 1 89 ? 0.143 3.201 5.026 1.00 98.38 89 GLU A N 1
ATOM 654 C CA . GLU A 1 89 ? -0.300 4.461 5.630 1.00 98.38 89 GLU A CA 1
ATOM 655 C C . GLU A 1 89 ? 0.810 5.511 5.504 1.00 98.38 89 GLU A C 1
ATOM 657 O O . GLU A 1 89 ? 1.968 5.250 5.840 1.00 98.38 89 GLU A O 1
ATOM 662 N N . TYR A 1 90 ? 0.461 6.722 5.095 1.00 97.19 90 TYR A N 1
ATOM 663 C CA . TYR A 1 90 ? 1.332 7.884 5.016 1.00 97.19 90 TYR A CA 1
ATOM 664 C C . TYR A 1 90 ? 1.107 8.799 6.222 1.00 97.19 90 TYR A C 1
ATOM 666 O O . TYR A 1 90 ? 0.203 9.633 6.270 1.00 97.19 90 TYR A O 1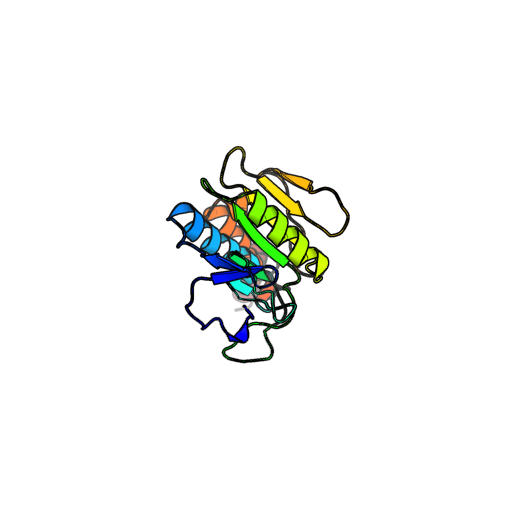
ATOM 674 N N . ALA A 1 91 ? 1.994 8.691 7.210 1.00 95.50 91 ALA A N 1
ATOM 675 C CA . ALA A 1 91 ? 1.931 9.484 8.432 1.00 95.50 91 ALA A CA 1
ATOM 676 C C . ALA A 1 91 ? 2.669 10.825 8.263 1.00 95.50 91 ALA A C 1
ATOM 678 O O . ALA A 1 91 ? 3.905 10.884 8.325 1.00 95.50 91 ALA A O 1
ATOM 679 N N . ASP A 1 92 ? 1.907 11.908 8.084 1.00 92.25 92 ASP A N 1
ATOM 680 C CA . ASP A 1 92 ? 2.409 13.290 8.012 1.00 92.25 92 ASP A CA 1
ATOM 681 C C . ASP A 1 92 ? 2.141 14.084 9.309 1.00 92.25 92 ASP A C 1
ATOM 683 O O . ASP A 1 92 ? 1.640 13.574 10.316 1.00 92.25 92 ASP A O 1
ATOM 687 N N . LYS A 1 93 ? 2.495 15.371 9.304 1.00 87.81 93 LYS A N 1
ATOM 688 C CA . LYS A 1 93 ? 2.208 16.322 10.370 1.00 87.81 93 LYS A CA 1
ATOM 689 C C . LYS A 1 93 ? 0.707 16.343 10.665 1.00 87.81 93 LYS A C 1
ATOM 691 O O . LYS A 1 93 ? -0.099 16.698 9.813 1.00 87.81 93 LYS A O 1
ATOM 696 N N . GLY A 1 94 ? 0.356 16.039 11.912 1.00 86.75 94 GLY A N 1
ATOM 697 C CA . GLY A 1 94 ? -1.034 15.978 12.369 1.00 86.75 94 GLY A CA 1
ATOM 698 C C . GLY A 1 94 ? -1.602 14.562 12.454 1.00 86.75 94 GLY A C 1
ATOM 699 O O . GLY A 1 94 ? -2.712 14.412 12.958 1.00 86.75 94 GLY A O 1
ATOM 700 N N . GLN A 1 95 ? -0.845 13.535 12.044 1.00 92.06 95 GLN A N 1
ATOM 701 C CA . GLN A 1 95 ? -1.229 12.143 12.262 1.00 92.06 95 GLN A CA 1
ATOM 702 C C . GLN A 1 95 ? -1.519 11.879 13.745 1.00 92.06 95 GLN A C 1
ATOM 704 O O . GLN A 1 95 ? -0.682 12.128 14.618 1.00 92.06 95 GLN A O 1
ATOM 709 N N . ASN A 1 96 ? -2.691 11.311 14.031 1.00 94.75 96 ASN A N 1
ATOM 710 C CA . ASN A 1 96 ? -2.978 10.781 15.355 1.00 94.75 96 ASN A CA 1
ATOM 711 C C . ASN A 1 96 ? -2.298 9.412 15.510 1.00 94.75 96 ASN A C 1
ATOM 713 O O . ASN A 1 96 ? -2.762 8.405 14.974 1.00 94.75 96 ASN A O 1
ATOM 717 N N . GLU A 1 97 ? -1.188 9.375 16.248 1.00 95.62 97 GLU A N 1
ATOM 718 C CA . GLU A 1 97 ? -0.417 8.149 16.496 1.00 95.62 97 GLU A CA 1
ATOM 719 C C . GLU A 1 97 ? -1.174 7.109 17.332 1.00 95.62 97 GLU A C 1
ATOM 721 O O . GLU A 1 97 ? -0.871 5.919 17.249 1.00 95.62 97 GLU A O 1
ATOM 726 N N . ILE A 1 98 ? -2.136 7.527 18.161 1.00 96.69 98 ILE A N 1
ATOM 727 C CA . ILE A 1 98 ? -2.948 6.592 18.949 1.00 96.69 98 ILE A CA 1
ATOM 728 C C . ILE A 1 98 ? -3.910 5.861 18.015 1.00 96.69 98 ILE A C 1
ATOM 730 O O . ILE A 1 98 ? -3.925 4.630 18.007 1.00 96.69 98 ILE A O 1
ATOM 734 N N . ASP A 1 99 ? -4.643 6.604 17.186 1.00 96.38 99 ASP A N 1
ATOM 735 C CA . ASP A 1 99 ? -5.591 6.023 16.230 1.00 96.38 99 ASP A CA 1
ATOM 736 C C . ASP A 1 99 ? -4.867 5.163 15.184 1.00 96.38 99 ASP A C 1
ATOM 738 O O . ASP A 1 99 ? -5.321 4.061 14.879 1.00 96.38 99 ASP A O 1
ATOM 742 N N . LEU A 1 100 ? -3.690 5.598 14.716 1.00 97.56 100 LEU A N 1
ATOM 743 C CA . LEU A 1 100 ? -2.850 4.809 13.810 1.00 97.56 100 LEU A CA 1
ATOM 744 C C . LEU A 1 100 ? -2.416 3.482 14.446 1.00 97.56 100 LEU A C 1
ATOM 746 O O . LEU A 1 100 ? -2.524 2.428 13.824 1.00 97.56 100 LEU A O 1
ATOM 750 N N . LYS A 1 101 ? -1.972 3.496 15.711 1.00 97.69 101 LYS A N 1
ATOM 751 C CA . LYS A 1 101 ? -1.621 2.262 16.435 1.00 97.69 101 LYS A CA 1
ATOM 752 C C . LYS A 1 101 ? -2.815 1.325 16.596 1.00 97.69 101 LYS A C 1
ATOM 754 O O . LYS A 1 101 ? -2.621 0.112 16.555 1.00 97.69 101 LYS A O 1
ATOM 759 N N . ILE A 1 102 ? -4.019 1.862 16.798 1.00 98.06 102 ILE A N 1
ATOM 760 C CA . ILE A 1 102 ? -5.249 1.063 16.857 1.00 98.06 102 ILE A CA 1
ATOM 761 C C . ILE A 1 102 ? -5.518 0.431 15.486 1.00 98.06 102 ILE A C 1
ATOM 763 O O . ILE A 1 102 ? -5.656 -0.787 15.413 1.00 98.06 102 ILE A O 1
ATOM 767 N N . LYS A 1 103 ? -5.488 1.220 14.404 1.00 98.25 103 LYS A N 1
ATOM 768 C CA . LYS A 1 103 ? -5.688 0.740 13.026 1.00 98.25 103 LYS A CA 1
ATOM 769 C C . LYS A 1 103 ? -4.704 -0.372 12.656 1.00 98.25 103 LYS A C 1
ATOM 771 O O . LYS A 1 103 ? -5.128 -1.426 12.196 1.00 98.25 103 LYS A O 1
ATOM 776 N N . ILE A 1 104 ? -3.410 -0.186 12.937 1.00 98.50 104 ILE A N 1
AT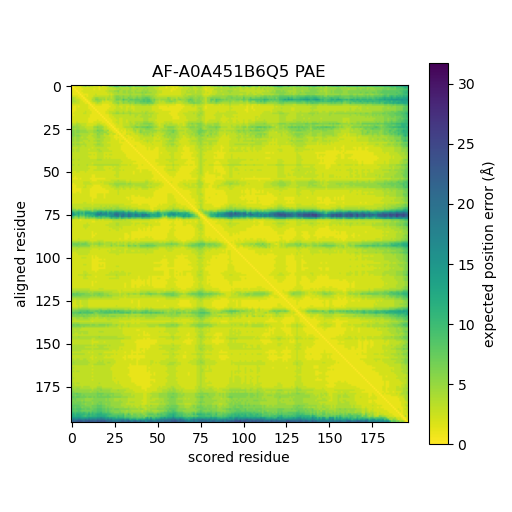OM 777 C CA . ILE A 1 104 ? -2.373 -1.206 12.702 1.00 98.50 104 ILE A CA 1
ATOM 778 C C . ILE A 1 104 ? -2.717 -2.509 13.433 1.00 98.50 104 ILE A C 1
ATOM 780 O O . ILE A 1 104 ? -2.659 -3.580 12.836 1.00 98.50 104 ILE A O 1
ATOM 784 N N . LYS A 1 105 ? -3.090 -2.438 14.718 1.00 97.75 105 LYS A N 1
ATOM 785 C CA . LYS A 1 105 ? -3.441 -3.633 15.500 1.00 97.75 105 LYS A CA 1
ATOM 786 C C . LYS A 1 105 ? -4.675 -4.339 14.954 1.00 97.75 105 LYS A C 1
ATOM 788 O O . LYS A 1 105 ? -4.660 -5.559 14.862 1.00 97.75 105 LYS A O 1
ATOM 793 N N . GLU A 1 106 ? -5.718 -3.593 14.605 1.00 97.81 106 GLU A N 1
ATOM 794 C CA . GLU A 1 106 ? -6.944 -4.159 14.040 1.00 97.81 106 GLU A CA 1
ATOM 795 C C . GLU A 1 106 ? -6.683 -4.856 12.702 1.00 97.81 106 GLU A C 1
ATOM 797 O O . GLU A 1 106 ? -7.127 -5.985 12.510 1.00 97.81 106 GLU A O 1
ATOM 802 N N . LEU A 1 107 ? -5.923 -4.218 11.805 1.00 98.56 107 LEU A N 1
ATOM 803 C CA . LEU A 1 107 ? -5.573 -4.782 10.501 1.00 98.56 107 LEU A CA 1
ATOM 804 C C . LEU A 1 107 ? -4.758 -6.072 10.642 1.00 98.56 107 LEU A C 1
ATOM 806 O O . LEU A 1 107 ? -5.094 -7.077 10.011 1.00 98.56 107 LEU A O 1
ATOM 810 N N . LEU A 1 108 ? -3.717 -6.063 11.480 1.00 98.56 108 LEU A N 1
ATOM 811 C CA . LEU A 1 108 ? -2.872 -7.236 11.716 1.00 98.56 108 LEU A CA 1
ATOM 812 C C . LEU A 1 108 ? -3.663 -8.375 12.381 1.00 98.56 108 LEU A C 1
ATOM 814 O O . LEU A 1 108 ? -3.632 -9.504 11.894 1.00 98.56 108 LEU A O 1
ATOM 818 N N . ALA A 1 109 ? -4.456 -8.073 13.416 1.00 97.69 109 ALA A N 1
ATOM 819 C CA . ALA A 1 109 ? -5.289 -9.066 14.100 1.00 97.69 109 ALA A CA 1
ATOM 820 C C . ALA A 1 109 ? -6.359 -9.687 13.185 1.00 97.69 109 ALA A C 1
ATOM 822 O O . ALA A 1 109 ? -6.756 -10.832 13.395 1.00 97.69 109 ALA A O 1
ATOM 823 N N . ALA A 1 110 ? -6.814 -8.951 12.168 1.00 97.81 110 ALA A N 1
ATOM 824 C CA . ALA A 1 110 ? -7.757 -9.434 11.164 1.00 97.81 110 ALA A CA 1
ATOM 825 C C . ALA A 1 110 ? -7.094 -10.182 9.987 1.00 97.81 110 ALA A C 1
ATOM 827 O O . ALA A 1 110 ? -7.808 -10.702 9.131 1.00 97.81 110 ALA A O 1
ATOM 828 N N . GLY A 1 111 ? -5.757 -10.268 9.940 1.00 98.06 111 GLY A N 1
ATOM 829 C CA . GLY A 1 111 ? -5.021 -11.074 8.957 1.00 98.06 111 GLY A CA 1
ATOM 830 C C . GLY A 1 111 ? -4.207 -10.297 7.918 1.00 98.06 111 GLY A C 1
ATOM 831 O O . GLY A 1 111 ? -3.688 -10.910 6.985 1.00 98.06 111 GLY A O 1
ATOM 832 N N . THR A 1 112 ? -4.058 -8.976 8.060 1.00 98.69 112 THR A N 1
ATOM 833 C CA . THR A 1 112 ? -3.112 -8.202 7.236 1.00 98.69 112 THR A CA 1
ATOM 834 C C . THR A 1 112 ? -1.700 -8.712 7.511 1.00 98.69 112 THR A C 1
ATOM 836 O O . THR A 1 112 ? -1.295 -8.816 8.667 1.00 98.69 112 THR A O 1
ATOM 839 N N . GLN A 1 113 ? -0.936 -9.035 6.467 1.00 98.56 113 GLN A N 1
ATOM 840 C CA . GLN A 1 113 ? 0.406 -9.605 6.633 1.00 98.56 113 GLN A CA 1
ATOM 841 C C . GLN A 1 113 ? 1.437 -8.513 6.923 1.00 98.56 113 GLN A C 1
ATOM 843 O O . GLN A 1 113 ? 2.305 -8.685 7.782 1.00 98.56 113 GLN A O 1
ATOM 848 N N . TYR A 1 114 ? 1.311 -7.376 6.234 1.00 98.75 114 TYR A N 1
ATOM 849 C CA . TYR A 1 114 ? 2.196 -6.228 6.378 1.00 98.75 114 TYR A CA 1
ATOM 850 C C . TYR A 1 114 ? 1.392 -4.935 6.469 1.00 98.75 114 TYR A C 1
ATOM 852 O O . TYR A 1 114 ? 0.554 -4.657 5.612 1.00 98.75 114 TYR A O 1
ATOM 860 N N . VAL A 1 115 ? 1.703 -4.114 7.472 1.00 98.88 115 VAL A N 1
ATOM 861 C CA . VAL A 1 115 ? 1.316 -2.700 7.479 1.00 98.88 115 VAL A CA 1
ATOM 862 C C . VAL A 1 115 ? 2.583 -1.861 7.379 1.00 98.88 115 VAL A C 1
ATOM 864 O O . VAL A 1 115 ? 3.465 -1.958 8.236 1.00 98.88 115 VAL A O 1
ATOM 867 N N . TRP A 1 116 ? 2.705 -1.069 6.320 1.00 98.81 116 TRP A N 1
ATOM 868 C CA . TRP A 1 116 ? 3.821 -0.150 6.116 1.00 98.81 116 TRP A CA 1
ATOM 869 C C . TRP A 1 116 ? 3.394 1.261 6.485 1.00 98.81 116 TRP A C 1
ATOM 871 O O . TRP A 1 116 ? 2.490 1.817 5.874 1.00 98.81 116 TRP A O 1
ATOM 881 N N . VAL A 1 117 ? 4.066 1.859 7.465 1.00 98.56 117 VAL A N 1
ATOM 882 C CA . VAL A 1 117 ? 3.848 3.263 7.819 1.00 98.56 117 VAL A CA 1
ATOM 883 C C . VAL A 1 117 ? 4.977 4.095 7.235 1.00 98.56 117 VAL A C 1
ATOM 885 O O . VAL A 1 117 ? 6.101 4.083 7.744 1.00 98.56 117 VAL A O 1
ATOM 888 N N . VAL A 1 118 ? 4.679 4.837 6.175 1.00 98.25 118 VAL A N 1
ATOM 889 C CA . VAL A 1 118 ? 5.600 5.774 5.536 1.00 98.25 118 VAL A CA 1
ATOM 890 C C . VAL A 1 118 ? 5.634 7.062 6.350 1.00 98.25 118 VAL A C 1
ATOM 892 O O . VAL A 1 118 ? 4.647 7.790 6.456 1.00 98.25 118 VAL A O 1
ATOM 895 N N . ARG A 1 119 ? 6.778 7.349 6.972 1.00 97.06 119 ARG A N 1
ATOM 896 C CA . ARG A 1 119 ? 6.942 8.502 7.863 1.00 97.06 119 ARG A CA 1
ATOM 897 C C . ARG A 1 119 ? 7.371 9.722 7.058 1.00 97.06 119 ARG A C 1
ATOM 899 O O . ARG A 1 119 ? 8.544 9.861 6.722 1.00 97.06 119 ARG A O 1
ATOM 906 N N . LEU A 1 120 ? 6.428 10.625 6.792 1.00 94.12 120 LEU A N 1
ATOM 907 C CA . LEU A 1 120 ? 6.661 11.872 6.047 1.00 94.12 120 LEU A CA 1
ATOM 908 C C . LEU A 1 120 ? 7.270 12.992 6.910 1.00 94.12 120 LEU A C 1
ATOM 910 O O . LEU A 1 120 ? 7.616 14.061 6.400 1.00 94.12 120 LEU A O 1
ATOM 914 N N . THR A 1 121 ? 7.421 12.740 8.214 1.00 92.12 121 THR A N 1
ATOM 915 C CA . THR A 1 121 ? 8.038 13.647 9.184 1.00 92.12 121 THR A CA 1
ATOM 916 C C . THR A 1 121 ? 9.299 13.045 9.804 1.00 92.12 121 THR A C 1
ATOM 918 O O . THR A 1 121 ? 9.392 11.844 10.075 1.00 92.12 121 THR A O 1
ATOM 921 N N . GLY A 1 122 ? 10.281 13.911 10.070 1.00 92.31 122 GLY A N 1
ATOM 922 C CA . GLY A 1 122 ? 11.606 13.490 10.522 1.00 92.31 122 GLY A CA 1
ATOM 923 C C . GLY A 1 122 ? 12.409 12.811 9.403 1.00 92.31 122 GLY A C 1
ATOM 924 O O . GLY A 1 122 ? 12.177 13.098 8.228 1.00 92.31 122 GLY A O 1
ATOM 925 N N . PRO A 1 123 ? 13.374 11.938 9.746 1.00 94.56 123 PRO A N 1
ATOM 926 C CA . PRO A 1 123 ? 14.113 11.169 8.751 1.00 94.56 123 PRO A CA 1
ATOM 927 C C . PRO A 1 123 ? 13.173 10.274 7.936 1.00 94.56 123 PRO A C 1
ATOM 929 O O . PRO A 1 123 ? 12.361 9.553 8.526 1.00 94.56 123 PRO A O 1
ATOM 932 N N . GLN A 1 124 ? 13.325 10.305 6.606 1.00 95.19 124 GLN A N 1
ATOM 933 C CA . GLN A 1 124 ? 12.598 9.433 5.682 1.00 95.19 124 GLN A CA 1
ATOM 934 C C . GLN A 1 124 ? 12.834 7.974 6.060 1.00 95.19 124 GLN A C 1
ATOM 936 O O . GLN A 1 124 ? 13.964 7.473 6.027 1.00 95.19 124 GLN A O 1
ATOM 941 N N . ARG A 1 125 ? 11.751 7.310 6.453 1.00 97.75 125 ARG A N 1
ATOM 942 C CA . ARG A 1 125 ? 11.762 5.906 6.837 1.00 97.75 125 ARG A CA 1
ATOM 943 C C . ARG A 1 125 ? 10.387 5.284 6.674 1.00 97.75 125 ARG A C 1
ATOM 945 O O . ARG A 1 125 ? 9.374 5.987 6.668 1.00 97.75 125 ARG A O 1
ATOM 952 N N . VAL A 1 126 ? 10.364 3.964 6.638 1.00 98.69 126 VAL A N 1
ATOM 953 C CA . VAL A 1 126 ? 9.140 3.170 6.680 1.00 98.69 126 VAL A CA 1
ATOM 954 C C . VAL A 1 126 ? 9.198 2.254 7.888 1.00 98.69 126 VAL A C 1
ATOM 956 O O . VAL A 1 126 ? 10.141 1.478 8.039 1.00 98.69 126 VAL A O 1
ATOM 959 N N . ASP A 1 127 ? 8.195 2.353 8.755 1.00 98.62 127 ASP A N 1
ATOM 960 C CA . ASP A 1 127 ? 8.023 1.407 9.851 1.00 98.62 127 ASP A CA 1
ATOM 961 C C . ASP A 1 127 ? 7.221 0.211 9.313 1.00 98.62 127 ASP A C 1
ATOM 963 O O . ASP A 1 127 ? 6.071 0.346 8.894 1.00 98.62 127 ASP A O 1
ATOM 967 N N . VAL A 1 128 ? 7.842 -0.967 9.289 1.00 98.75 128 VAL A N 1
ATOM 968 C CA . VAL A 1 128 ? 7.227 -2.218 8.838 1.00 98.75 128 VAL A CA 1
ATOM 969 C C . VAL A 1 128 ? 6.657 -2.951 10.042 1.00 98.75 128 VAL A C 1
ATOM 971 O O . VAL A 1 128 ? 7.400 -3.405 10.920 1.00 98.75 128 VAL A O 1
ATOM 974 N N . HIS A 1 129 ? 5.338 -3.092 10.066 1.00 98.75 129 HIS A N 1
ATOM 975 C CA . HIS A 1 129 ? 4.603 -3.813 11.092 1.00 98.75 129 HIS A CA 1
ATOM 976 C C . HIS A 1 129 ? 4.149 -5.175 10.564 1.00 98.75 129 HIS A C 1
ATOM 978 O O . HIS A 1 129 ? 3.625 -5.286 9.458 1.00 98.75 129 HIS A O 1
ATOM 984 N N . THR A 1 130 ? 4.348 -6.206 11.383 1.00 98.06 130 THR A N 1
ATOM 985 C CA . THR A 1 130 ? 3.896 -7.583 11.139 1.00 98.06 130 THR A CA 1
ATOM 986 C C . THR A 1 130 ? 3.306 -8.138 12.432 1.00 98.06 130 THR A C 1
ATOM 988 O O . THR A 1 130 ? 3.593 -7.620 13.516 1.00 98.06 130 THR A O 1
ATOM 991 N N . GLN A 1 131 ? 2.476 -9.172 12.320 1.00 94.31 131 GLN A N 1
ATOM 992 C CA . GLN A 1 131 ? 1.827 -9.810 13.463 1.00 94.31 131 GLN A CA 1
ATOM 993 C C . GLN A 1 131 ? 2.864 -10.300 14.495 1.00 94.31 131 GLN A C 1
ATOM 995 O O . GLN A 1 131 ? 3.866 -10.923 14.141 1.00 94.31 131 GLN A O 1
ATOM 1000 N N . ASP A 1 132 ? 2.617 -10.001 15.774 1.00 89.81 132 ASP A N 1
ATOM 1001 C CA . ASP A 1 132 ? 3.381 -10.474 16.941 1.00 89.81 132 ASP A CA 1
ATOM 1002 C C . ASP A 1 132 ? 4.898 -10.197 16.927 1.00 89.81 132 ASP A C 1
ATOM 1004 O O . ASP A 1 132 ? 5.668 -10.836 17.649 1.00 89.81 132 ASP A O 1
ATOM 1008 N N . ARG A 1 133 ? 5.357 -9.212 16.143 1.00 90.88 133 ARG A N 1
ATOM 1009 C CA . ARG A 1 133 ? 6.762 -8.777 16.119 1.00 90.88 133 ARG A CA 1
ATOM 1010 C C . ARG A 1 133 ? 6.897 -7.274 16.361 1.00 90.88 133 ARG A C 1
ATOM 1012 O O . ARG A 1 133 ? 6.023 -6.503 15.964 1.00 90.88 133 ARG A O 1
ATOM 1019 N N . PRO A 1 134 ? 8.008 -6.825 16.976 1.00 93.31 134 PRO A N 1
ATOM 1020 C CA . PRO A 1 134 ? 8.332 -5.406 17.025 1.00 93.31 134 PRO A CA 1
ATOM 1021 C C . PRO A 1 134 ? 8.403 -4.812 15.616 1.00 93.31 134 PRO A C 1
ATOM 1023 O O . PRO A 1 134 ? 8.903 -5.452 14.689 1.00 93.31 134 PRO A O 1
ATOM 1026 N N . ALA A 1 135 ? 7.928 -3.575 15.473 1.00 95.31 135 ALA A N 1
ATOM 1027 C CA . ALA A 1 135 ? 8.033 -2.848 14.217 1.00 95.31 135 ALA A CA 1
ATOM 1028 C C . ALA A 1 135 ? 9.505 -2.647 13.838 1.00 95.31 135 ALA A C 1
ATOM 1030 O O . ALA A 1 135 ? 10.333 -2.309 14.689 1.00 95.31 135 ALA A O 1
ATOM 1031 N N . ARG A 1 136 ? 9.823 -2.827 12.556 1.00 97.88 136 ARG A N 1
ATOM 1032 C CA . ARG A 1 136 ? 11.167 -2.603 12.020 1.00 97.88 136 ARG A CA 1
ATOM 1033 C C . ARG A 1 136 ? 11.184 -1.307 11.224 1.00 97.88 136 ARG A C 1
ATOM 1035 O O . ARG A 1 136 ? 10.462 -1.196 10.242 1.00 97.88 136 ARG A O 1
ATOM 1042 N N . ALA A 1 137 ? 12.022 -0.359 11.622 1.00 98.19 137 ALA A N 1
ATOM 1043 C CA . ALA A 1 137 ? 12.231 0.870 10.866 1.00 98.19 137 ALA A CA 1
ATOM 1044 C C . ALA A 1 137 ? 13.264 0.641 9.754 1.00 98.19 137 ALA A C 1
ATOM 1046 O O . ALA A 1 137 ? 14.365 0.162 10.026 1.00 98.19 137 ALA A O 1
ATOM 1047 N N . LEU A 1 138 ? 12.903 0.995 8.524 1.00 98.50 138 LEU A N 1
ATOM 1048 C CA . LEU A 1 138 ? 13.774 0.980 7.352 1.00 98.50 138 LEU A CA 1
ATOM 1049 C C . LEU A 1 138 ? 14.038 2.402 6.877 1.00 98.50 138 LEU A C 1
ATOM 1051 O O . LEU A 1 138 ? 13.103 3.171 6.678 1.00 98.50 138 LEU A O 1
ATOM 1055 N N . SER A 1 139 ? 15.305 2.751 6.707 1.00 98.00 139 SER A N 1
ATOM 1056 C CA . SER A 1 139 ? 15.757 4.053 6.222 1.00 98.00 139 SER A CA 1
ATOM 1057 C C . SER A 1 139 ? 15.569 4.203 4.711 1.00 98.00 139 SER A C 1
ATOM 1059 O O . SER A 1 139 ? 15.336 3.229 4.001 1.00 98.00 139 SER A O 1
ATOM 1061 N N . ALA A 1 140 ? 15.724 5.424 4.196 1.00 95.31 140 ALA A N 1
ATOM 1062 C CA . ALA A 1 140 ? 15.619 5.716 2.764 1.00 95.31 140 ALA A CA 1
ATOM 1063 C C . ALA A 1 140 ? 16.547 4.876 1.862 1.00 95.31 140 ALA A C 1
ATOM 1065 O O . ALA A 1 140 ? 16.224 4.671 0.694 1.00 95.31 140 ALA A O 1
ATOM 1066 N N . THR A 1 141 ? 17.675 4.381 2.381 1.00 96.62 141 THR A N 1
ATOM 1067 C CA . THR A 1 141 ? 18.635 3.561 1.621 1.00 96.62 141 THR A CA 1
ATOM 1068 C C . THR A 1 141 ? 18.320 2.068 1.638 1.00 96.62 141 THR A C 1
ATOM 1070 O O . THR A 1 141 ? 18.990 1.301 0.951 1.00 96.62 141 THR A O 1
ATOM 1073 N N . ASP A 1 142 ? 17.339 1.645 2.433 1.00 98.56 142 ASP A N 1
ATOM 1074 C CA . ASP A 1 142 ? 16.953 0.244 2.549 1.00 98.56 142 ASP A CA 1
ATOM 1075 C C . ASP A 1 142 ? 15.949 -0.169 1.460 1.00 98.56 142 ASP A C 1
ATOM 1077 O O . ASP A 1 142 ? 15.349 0.656 0.760 1.00 98.56 142 ASP A O 1
ATOM 1081 N N . LEU A 1 143 ? 15.745 -1.482 1.346 1.00 98.44 143 LEU A N 1
ATOM 1082 C CA . LEU A 1 143 ? 14.730 -2.093 0.494 1.00 98.44 143 LEU A CA 1
ATOM 1083 C C . LEU A 1 143 ? 13.556 -2.610 1.336 1.00 98.44 143 LEU A C 1
ATOM 1085 O O . LEU A 1 143 ? 13.739 -3.213 2.397 1.00 98.44 143 LEU A O 1
ATOM 1089 N N . LEU A 1 144 ? 12.346 -2.391 0.832 1.00 98.25 144 LEU A N 1
ATOM 1090 C CA . LEU A 1 144 ? 11.098 -2.964 1.316 1.00 98.25 144 LEU A CA 1
ATOM 1091 C C . LEU A 1 144 ? 10.780 -4.241 0.555 1.00 98.25 144 LEU A C 1
ATOM 1093 O O . LEU A 1 144 ? 10.865 -4.289 -0.671 1.00 98.25 144 LEU A O 1
ATOM 1097 N N . GLU A 1 145 ? 10.346 -5.249 1.296 1.00 98.25 145 GLU A N 1
ATOM 1098 C CA . GLU A 1 145 ? 9.970 -6.554 0.771 1.00 98.25 145 GLU A CA 1
ATOM 1099 C C . GLU A 1 145 ? 8.634 -6.975 1.381 1.00 98.25 145 GLU A C 1
ATOM 1101 O O . GLU A 1 145 ? 8.392 -6.766 2.574 1.00 98.25 145 GLU A O 1
ATOM 1106 N N . ALA A 1 146 ? 7.789 -7.600 0.565 1.00 98.19 146 ALA A N 1
ATOM 1107 C CA . ALA A 1 146 ? 6.578 -8.289 1.000 1.00 98.19 146 ALA A CA 1
ATOM 1108 C C . ALA A 1 146 ? 6.465 -9.626 0.241 1.00 98.19 146 ALA A C 1
ATOM 1110 O O . ALA A 1 146 ? 5.721 -9.718 -0.740 1.00 98.19 146 ALA A O 1
ATOM 1111 N N . PRO A 1 147 ? 7.251 -10.651 0.634 1.00 97.12 147 PRO A N 1
ATOM 1112 C CA . PRO A 1 147 ? 7.267 -11.944 -0.043 1.00 97.12 147 PRO A CA 1
ATOM 1113 C C . PRO A 1 147 ? 5.868 -12.555 -0.161 1.00 97.12 147 PRO A C 1
ATOM 1115 O O . PRO A 1 147 ? 5.106 -12.567 0.803 1.00 97.12 147 PRO A O 1
ATOM 1118 N N . GLY A 1 148 ? 5.535 -13.067 -1.347 1.00 96.62 148 GLY A N 1
ATOM 1119 C CA . GLY A 1 148 ? 4.210 -13.626 -1.641 1.00 96.62 148 GLY A CA 1
ATOM 1120 C C . GLY A 1 148 ? 3.125 -12.586 -1.950 1.00 96.62 148 GLY A C 1
ATOM 1121 O O . GLY A 1 148 ? 2.000 -12.977 -2.249 1.00 96.62 148 GLY A O 1
ATOM 1122 N N . ILE A 1 149 ? 3.453 -11.289 -1.900 1.00 98.38 149 ILE A N 1
ATOM 1123 C CA . ILE A 1 149 ? 2.569 -10.180 -2.297 1.00 98.38 149 ILE A CA 1
ATOM 1124 C C . ILE A 1 149 ? 3.202 -9.384 -3.441 1.00 98.38 149 ILE A C 1
ATOM 1126 O O . ILE A 1 149 ? 2.536 -9.103 -4.433 1.00 98.38 149 ILE A O 1
ATOM 1130 N N . LEU A 1 150 ? 4.482 -9.033 -3.303 1.00 98.69 150 LEU A N 1
ATOM 1131 C CA . LEU A 1 150 ? 5.255 -8.305 -4.305 1.00 98.69 150 LEU A CA 1
ATOM 1132 C C . LEU A 1 150 ? 6.348 -9.206 -4.873 1.00 98.69 150 LEU A C 1
ATOM 1134 O O . LEU A 1 150 ? 7.018 -9.919 -4.118 1.00 98.69 150 LEU A O 1
ATOM 1138 N N . ARG A 1 151 ? 6.574 -9.117 -6.186 1.00 98.31 151 ARG A N 1
ATOM 1139 C CA . ARG A 1 151 ? 7.693 -9.791 -6.847 1.00 98.31 151 ARG A CA 1
ATOM 1140 C C . ARG A 1 151 ? 9.007 -9.121 -6.499 1.00 98.31 151 ARG A C 1
ATOM 1142 O O . ARG A 1 151 ? 9.991 -9.795 -6.196 1.00 98.31 151 ARG A O 1
ATOM 1149 N N . ASN A 1 152 ? 9.046 -7.797 -6.624 1.00 98.19 152 ASN A N 1
ATOM 1150 C CA . ASN A 1 152 ? 10.287 -7.055 -6.523 1.00 98.19 152 ASN A CA 1
ATOM 1151 C C . ASN A 1 152 ? 10.421 -6.349 -5.173 1.00 98.19 152 ASN A C 1
ATOM 1153 O O . ASN A 1 152 ? 9.442 -5.806 -4.656 1.00 98.19 152 ASN A O 1
ATOM 1157 N N . PRO A 1 153 ? 11.653 -6.225 -4.652 1.00 97.94 153 PRO A N 1
ATOM 1158 C CA . PRO A 1 153 ? 11.928 -5.262 -3.604 1.00 97.94 153 PRO A CA 1
ATOM 1159 C C . PRO A 1 153 ? 11.717 -3.828 -4.117 1.00 97.94 153 PRO A C 1
ATOM 1161 O O . PRO A 1 153 ? 11.993 -3.498 -5.285 1.00 97.94 153 PRO A O 1
ATOM 1164 N N . ILE A 1 154 ? 11.253 -2.967 -3.214 1.00 98.19 154 ILE A N 1
ATOM 1165 C CA . ILE A 1 154 ? 11.004 -1.544 -3.455 1.00 98.19 154 ILE A CA 1
ATOM 1166 C C . ILE A 1 154 ? 12.028 -0.728 -2.660 1.00 98.19 154 ILE A C 1
ATOM 1168 O O . ILE A 1 154 ? 12.074 -0.858 -1.439 1.00 98.19 154 ILE A O 1
ATOM 1172 N N . PRO A 1 155 ? 12.837 0.140 -3.290 1.00 98.31 155 PRO A N 1
ATOM 1173 C CA . PRO A 1 155 ? 13.632 1.117 -2.555 1.00 98.31 155 PRO A CA 1
ATOM 1174 C C . PRO A 1 155 ? 12.731 1.978 -1.672 1.00 98.31 155 PRO A C 1
ATOM 1176 O O . PRO A 1 155 ? 11.768 2.555 -2.175 1.00 98.31 155 PRO A O 1
ATOM 1179 N N . VAL A 1 156 ? 13.038 2.109 -0.378 1.00 98.31 156 VAL A N 1
ATOM 1180 C CA . VAL A 1 156 ? 12.237 2.948 0.537 1.00 98.31 156 VAL A CA 1
ATOM 1181 C C . VAL A 1 156 ? 12.091 4.364 -0.018 1.00 98.31 156 VAL A C 1
ATOM 1183 O O . VAL A 1 156 ? 11.001 4.932 0.015 1.00 98.31 156 VAL A O 1
ATOM 1186 N N . HIS A 1 157 ? 13.165 4.906 -0.598 1.00 97.56 157 HIS A N 1
ATOM 1187 C CA . HIS A 1 157 ? 13.173 6.219 -1.237 1.00 97.56 157 HIS A CA 1
ATOM 1188 C C . HIS A 1 157 ? 12.098 6.388 -2.330 1.00 97.56 157 HIS A C 1
ATOM 1190 O O . HIS A 1 157 ? 11.577 7.488 -2.486 1.00 97.56 157 HIS A O 1
ATOM 1196 N N . ALA A 1 158 ? 11.672 5.317 -3.012 1.00 97.94 158 ALA A N 1
ATOM 1197 C CA . ALA A 1 158 ? 10.624 5.365 -4.038 1.00 97.94 158 ALA A CA 1
ATOM 1198 C C . ALA A 1 158 ? 9.227 5.703 -3.503 1.00 97.94 158 ALA A C 1
ATOM 1200 O O . ALA A 1 158 ? 8.356 6.093 -4.275 1.00 97.94 158 ALA A O 1
ATOM 1201 N N . LEU A 1 159 ? 9.006 5.600 -2.190 1.00 97.56 159 LEU A N 1
ATOM 1202 C CA . LEU A 1 159 ? 7.763 6.051 -1.557 1.00 97.56 159 LEU A CA 1
ATOM 1203 C C . LEU A 1 159 ? 7.770 7.554 -1.230 1.00 97.56 159 LEU A C 1
ATOM 1205 O O . LEU A 1 159 ? 6.734 8.097 -0.846 1.00 97.56 159 LEU A O 1
ATOM 1209 N N . PHE A 1 160 ? 8.912 8.229 -1.403 1.00 96.00 160 PHE A N 1
ATOM 1210 C CA . PHE A 1 160 ? 9.102 9.656 -1.130 1.00 96.00 160 PHE A CA 1
ATOM 1211 C C . PHE A 1 160 ? 9.464 10.455 -2.384 1.00 96.00 160 PHE A C 1
ATOM 1213 O O . PHE A 1 160 ? 9.047 11.604 -2.514 1.00 96.00 160 PHE A O 1
ATOM 1220 N N . ASP A 1 161 ? 10.242 9.871 -3.291 1.00 96.31 161 ASP A N 1
ATOM 1221 C CA . ASP A 1 161 ? 10.772 10.547 -4.466 1.00 96.31 161 ASP A CA 1
ATOM 1222 C C .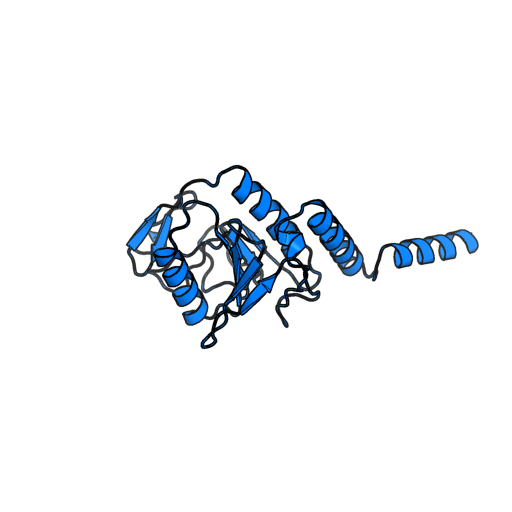 ASP A 1 161 ? 10.089 10.082 -5.755 1.00 96.31 161 ASP A C 1
ATOM 1224 O O . ASP A 1 161 ? 9.961 8.890 -6.045 1.00 96.31 161 ASP A O 1
ATOM 1228 N N . ARG A 1 162 ? 9.644 11.057 -6.551 1.00 96.06 162 ARG A N 1
ATOM 1229 C CA . ARG A 1 162 ? 8.874 10.802 -7.772 1.00 96.06 162 ARG A CA 1
ATOM 1230 C C . ARG A 1 162 ? 9.728 10.180 -8.877 1.00 96.06 162 ARG A C 1
ATOM 1232 O O . ARG A 1 162 ? 9.210 9.397 -9.671 1.00 96.06 162 ARG A O 1
ATOM 1239 N N . GLU A 1 163 ? 11.007 10.532 -8.959 1.00 97.50 163 GLU A N 1
ATOM 1240 C CA . GLU A 1 163 ? 11.899 10.012 -9.992 1.00 97.50 163 GLU A CA 1
ATOM 1241 C C . GLU A 1 163 ? 12.269 8.548 -9.710 1.00 97.50 163 GLU A C 1
ATOM 1243 O O . GLU A 1 163 ? 12.177 7.716 -10.617 1.00 97.50 163 GLU A O 1
ATOM 1248 N N . GLU A 1 164 ? 12.574 8.196 -8.452 1.00 97.88 164 GLU A N 1
ATOM 1249 C CA . GLU A 1 164 ? 12.652 6.791 -8.012 1.00 97.88 164 GLU A CA 1
ATOM 1250 C C . GLU A 1 164 ? 11.375 6.034 -8.372 1.00 97.88 164 GLU A C 1
ATOM 1252 O O . GLU A 1 164 ? 11.442 4.967 -8.985 1.00 97.88 164 GLU A O 1
ATOM 1257 N N . ALA A 1 165 ? 10.214 6.580 -7.990 1.00 98.25 165 ALA A N 1
ATOM 1258 C CA . ALA A 1 165 ? 8.931 5.923 -8.197 1.00 98.25 165 ALA A CA 1
ATOM 1259 C C . ALA A 1 165 ? 8.717 5.585 -9.678 1.00 98.25 165 ALA A C 1
ATOM 1261 O O . ALA A 1 165 ? 8.343 4.461 -10.021 1.00 98.25 165 ALA A O 1
ATOM 1262 N N . HIS A 1 166 ? 9.018 6.526 -10.578 1.00 98.38 166 HIS A N 1
ATOM 1263 C CA . HIS A 1 166 ? 8.938 6.305 -12.019 1.00 98.38 166 HIS A CA 1
ATOM 1264 C C . HIS A 1 166 ? 9.943 5.264 -12.521 1.00 98.38 166 HIS A C 1
ATOM 1266 O O . HIS A 1 166 ? 9.603 4.469 -13.398 1.00 98.38 166 HIS A O 1
ATOM 1272 N N . ARG A 1 167 ? 11.163 5.222 -11.974 1.00 97.81 167 ARG A N 1
ATOM 1273 C CA . ARG A 1 167 ? 12.156 4.208 -12.356 1.00 97.81 167 ARG A CA 1
ATOM 1274 C C . ARG A 1 167 ? 11.707 2.803 -11.966 1.00 97.81 167 ARG A C 1
ATOM 1276 O O . ARG A 1 167 ? 11.779 1.888 -12.786 1.00 97.81 167 ARG A O 1
ATOM 1283 N N . VAL A 1 168 ? 11.207 2.645 -10.739 1.00 98.38 168 VAL A N 1
ATOM 1284 C CA . VAL A 1 168 ? 10.633 1.383 -10.251 1.00 98.38 168 VAL A CA 1
ATOM 1285 C C . VAL A 1 168 ? 9.437 0.979 -11.109 1.00 98.38 168 VAL A C 1
ATOM 1287 O O . VAL A 1 168 ? 9.358 -0.161 -11.562 1.00 98.38 168 VAL A O 1
ATOM 1290 N N . THR A 1 169 ? 8.562 1.935 -11.414 1.00 98.50 169 THR A N 1
ATOM 1291 C CA . THR A 1 169 ? 7.397 1.732 -12.281 1.00 98.50 169 THR A CA 1
ATOM 1292 C C . THR A 1 169 ? 7.799 1.242 -13.671 1.00 98.50 169 THR A C 1
ATOM 1294 O O . THR A 1 169 ? 7.248 0.259 -14.162 1.00 98.50 169 THR A O 1
ATOM 1297 N N . LEU A 1 170 ? 8.785 1.884 -14.309 1.00 98.44 170 LEU A N 1
ATOM 1298 C CA . LEU A 1 170 ? 9.275 1.478 -15.625 1.00 98.44 170 LEU A CA 1
ATOM 1299 C C . LEU A 1 170 ? 9.795 0.036 -15.601 1.00 98.44 170 LEU A C 1
ATOM 1301 O O . LEU A 1 170 ? 9.391 -0.763 -16.445 1.00 98.44 170 LEU A O 1
ATOM 1305 N N . ARG A 1 171 ? 10.639 -0.310 -14.618 1.00 98.19 171 ARG A N 1
ATOM 1306 C CA . ARG A 1 171 ? 11.128 -1.685 -14.422 1.00 98.19 171 ARG A CA 1
ATOM 1307 C C . ARG A 1 171 ? 9.960 -2.665 -14.311 1.00 98.19 171 ARG A C 1
ATOM 1309 O O . ARG A 1 171 ? 9.923 -3.660 -15.029 1.00 98.19 171 ARG A O 1
ATOM 1316 N N . ASN A 1 172 ? 8.997 -2.374 -13.442 1.00 98.56 172 ASN A N 1
ATOM 1317 C CA . ASN A 1 172 ? 7.872 -3.266 -13.196 1.00 98.56 172 ASN A CA 1
ATOM 1318 C C . ASN A 1 172 ? 7.011 -3.463 -14.464 1.00 98.56 172 ASN A C 1
ATOM 1320 O O . ASN A 1 172 ? 6.655 -4.589 -14.813 1.00 98.56 172 ASN A O 1
ATOM 1324 N N . LEU A 1 173 ? 6.735 -2.391 -15.215 1.00 98.56 173 LEU A N 1
ATOM 1325 C CA . LEU A 1 173 ? 5.972 -2.455 -16.467 1.00 98.56 173 LEU A CA 1
ATOM 1326 C C . LEU A 1 173 ? 6.698 -3.246 -17.563 1.00 98.56 173 LEU A C 1
ATOM 1328 O O . LEU A 1 173 ? 6.051 -3.986 -18.306 1.00 98.56 173 LEU A O 1
ATOM 1332 N N . LEU A 1 174 ? 8.025 -3.134 -17.653 1.00 98.50 174 LEU A N 1
ATOM 1333 C CA . LEU A 1 174 ? 8.839 -3.947 -18.560 1.00 98.50 174 LEU A CA 1
ATOM 1334 C C . LEU A 1 174 ? 8.744 -5.435 -18.200 1.00 98.50 174 LEU A C 1
ATOM 1336 O O . LEU A 1 174 ? 8.468 -6.262 -19.071 1.00 98.50 174 LEU A O 1
ATOM 1340 N N . GLN A 1 175 ? 8.838 -5.764 -16.912 1.00 98.38 175 GLN A N 1
ATOM 1341 C CA . GLN A 1 175 ? 8.717 -7.138 -16.421 1.00 98.38 175 GLN A CA 1
ATOM 1342 C C . GLN A 1 175 ? 7.326 -7.729 -16.650 1.00 98.38 175 GLN A C 1
ATOM 1344 O O . GLN A 1 175 ? 7.214 -8.892 -17.042 1.00 98.38 175 GLN A O 1
ATOM 1349 N N . ARG A 1 176 ? 6.256 -6.933 -16.518 1.00 97.62 176 ARG A N 1
ATOM 1350 C CA . ARG A 1 176 ? 4.897 -7.349 -16.921 1.00 97.62 176 ARG A CA 1
ATOM 1351 C C . ARG A 1 176 ? 4.793 -7.667 -18.415 1.00 97.62 176 ARG A C 1
ATOM 1353 O O . ARG A 1 176 ? 3.923 -8.433 -18.816 1.00 97.62 176 ARG A O 1
ATOM 1360 N N . ARG A 1 177 ? 5.665 -7.091 -19.248 1.00 97.75 177 ARG A N 1
ATOM 1361 C CA . ARG A 1 177 ? 5.769 -7.378 -20.689 1.00 97.75 177 ARG A CA 1
ATOM 1362 C C . ARG A 1 177 ? 6.769 -8.490 -21.023 1.00 97.75 177 ARG A C 1
ATOM 1364 O O . ARG A 1 177 ? 6.949 -8.777 -22.202 1.00 97.75 177 ARG A O 1
ATOM 1371 N N . GLY A 1 178 ? 7.375 -9.127 -20.021 1.00 97.25 178 GLY A N 1
ATOM 1372 C CA . GLY A 1 178 ? 8.346 -10.207 -20.206 1.00 97.25 178 GLY A CA 1
ATOM 1373 C C . GLY A 1 178 ? 9.788 -9.740 -20.422 1.00 97.25 178 GLY A C 1
ATOM 1374 O O . GLY A 1 178 ? 10.628 -10.558 -20.782 1.00 97.25 178 GLY A O 1
ATOM 1375 N N . TYR A 1 179 ? 10.087 -8.458 -20.196 1.00 97.81 179 TYR A N 1
ATOM 1376 C CA . TYR A 1 179 ? 11.442 -7.914 -20.275 1.00 97.81 179 TYR A CA 1
ATOM 1377 C C . TYR A 1 179 ? 12.021 -7.694 -18.881 1.00 97.81 179 TYR A C 1
ATOM 1379 O O . TYR A 1 179 ? 11.366 -7.117 -18.021 1.00 97.81 179 TYR A O 1
ATOM 1387 N N . GLU A 1 180 ? 13.264 -8.113 -18.661 1.00 94.50 180 GLU A N 1
ATOM 1388 C CA . GLU A 1 180 ? 13.964 -7.876 -17.392 1.00 94.50 180 GLU A CA 1
ATOM 1389 C C . GLU A 1 180 ? 14.152 -6.375 -17.116 1.00 94.50 180 GLU A C 1
ATOM 1391 O O . GLU A 1 180 ? 13.875 -5.895 -16.016 1.00 94.50 180 GLU A O 1
ATOM 1396 N N . ASP A 1 181 ? 14.579 -5.640 -18.144 1.00 94.69 181 ASP A N 1
ATOM 1397 C CA . ASP A 1 181 ? 14.927 -4.224 -18.106 1.00 94.69 181 ASP A CA 1
ATOM 1398 C C . ASP A 1 181 ? 14.829 -3.582 -19.507 1.00 94.69 181 ASP A C 1
ATOM 1400 O O . ASP A 1 181 ? 14.406 -4.206 -20.486 1.00 94.69 181 ASP A O 1
ATOM 1404 N N . LEU A 1 182 ? 15.188 -2.297 -19.605 1.00 94.88 182 LEU A N 1
ATOM 1405 C CA . LEU A 1 182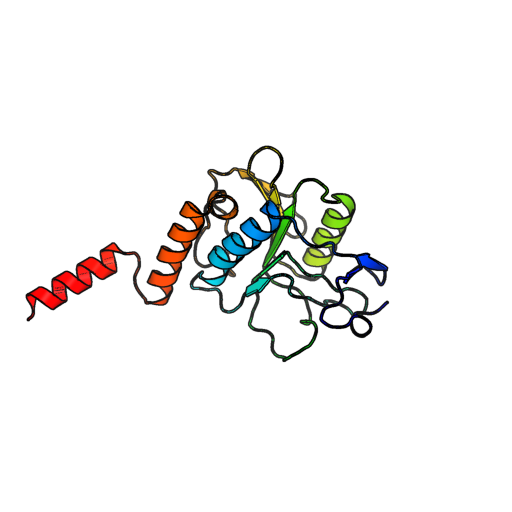 ? 15.159 -1.558 -20.869 1.00 94.88 182 LEU A CA 1
ATOM 1406 C C . LEU A 1 182 ? 16.212 -2.082 -21.855 1.00 94.88 182 LEU A C 1
ATOM 1408 O O . LEU A 1 182 ? 15.961 -2.126 -23.061 1.00 94.88 182 LEU A O 1
ATOM 1412 N N . ASP A 1 183 ? 17.363 -2.531 -21.359 1.00 96.25 183 ASP A N 1
ATOM 1413 C CA . ASP A 1 183 ? 18.423 -3.064 -22.208 1.00 96.25 183 ASP A CA 1
ATOM 1414 C C . ASP A 1 183 ? 17.990 -4.369 -22.887 1.00 96.25 183 ASP A C 1
ATOM 1416 O O . ASP A 1 183 ? 18.354 -4.610 -24.037 1.00 96.25 183 ASP A O 1
ATOM 1420 N N . ALA A 1 184 ? 17.167 -5.195 -22.236 1.00 96.06 184 ALA A N 1
ATOM 1421 C CA . ALA A 1 184 ? 16.569 -6.383 -22.835 1.00 96.06 184 ALA A CA 1
ATOM 1422 C C . ALA A 1 184 ? 15.706 -6.026 -24.054 1.00 96.06 184 ALA A C 1
ATOM 1424 O O . ALA A 1 184 ? 15.825 -6.675 -25.097 1.00 96.06 184 ALA A O 1
ATOM 1425 N N . VAL A 1 185 ? 14.914 -4.952 -23.961 1.00 96.62 185 VAL A N 1
ATOM 1426 C CA . VAL A 1 185 ? 14.124 -4.430 -25.089 1.00 96.62 185 VAL A CA 1
ATOM 1427 C C . VAL A 1 185 ? 15.042 -3.973 -26.224 1.00 96.62 185 VAL A C 1
ATOM 1429 O O . VAL A 1 185 ? 14.844 -4.354 -27.380 1.00 96.62 185 VAL A O 1
ATOM 1432 N N . LEU A 1 186 ? 16.076 -3.187 -25.905 1.00 96.25 186 LEU A N 1
ATOM 1433 C CA . LEU A 1 186 ? 17.022 -2.661 -26.894 1.00 96.25 186 LEU A CA 1
ATOM 1434 C C . LEU A 1 186 ? 17.804 -3.782 -27.596 1.00 96.25 186 LEU A C 1
ATOM 1436 O O . LEU A 1 186 ? 17.965 -3.752 -28.819 1.00 96.25 186 LEU A O 1
ATOM 1440 N N . ARG A 1 187 ? 18.240 -4.806 -26.850 1.00 96.38 187 ARG A N 1
ATOM 1441 C CA . ARG A 1 187 ? 18.913 -5.995 -27.397 1.00 96.38 187 ARG A CA 1
ATOM 1442 C C . ARG A 1 187 ? 18.008 -6.765 -28.357 1.00 96.38 187 ARG A C 1
ATOM 1444 O O . ARG A 1 187 ? 18.465 -7.154 -29.434 1.00 96.38 187 ARG A O 1
ATOM 1451 N N . GLU A 1 188 ? 16.737 -6.977 -28.007 1.00 95.00 188 GLU A N 1
ATOM 1452 C CA . GLU A 1 188 ? 15.787 -7.645 -28.902 1.00 95.00 188 GLU A CA 1
ATOM 1453 C C . GLU A 1 188 ? 15.543 -6.832 -30.180 1.00 95.00 188 GLU A C 1
ATOM 1455 O O . GLU A 1 188 ? 15.566 -7.399 -31.277 1.00 95.00 188 GLU A O 1
ATOM 1460 N N . GLY A 1 189 ? 15.373 -5.513 -30.054 1.00 95.38 189 GLY A N 1
ATOM 1461 C CA . GLY A 1 189 ? 15.223 -4.608 -31.193 1.00 95.38 189 GLY A CA 1
ATOM 1462 C C . GLY A 1 189 ? 16.419 -4.664 -32.146 1.00 95.38 189 GLY A C 1
ATOM 1463 O O . GLY A 1 189 ? 16.246 -4.877 -33.345 1.00 95.38 189 GLY A O 1
ATOM 1464 N N . ALA A 1 190 ? 17.643 -4.579 -31.614 1.00 95.19 190 ALA A N 1
ATOM 1465 C CA . ALA A 1 190 ? 18.868 -4.672 -32.409 1.00 95.19 190 ALA A CA 1
ATOM 1466 C C . ALA A 1 190 ? 19.016 -6.029 -33.120 1.00 95.19 190 ALA A C 1
ATOM 1468 O O . ALA A 1 190 ? 19.529 -6.093 -34.237 1.00 95.19 190 ALA A O 1
ATOM 1469 N N . ARG A 1 191 ? 18.566 -7.124 -32.491 1.00 94.00 191 ARG A N 1
ATOM 1470 C CA . ARG A 1 191 ? 18.565 -8.455 -33.112 1.00 94.00 191 ARG A CA 1
ATOM 1471 C C . ARG A 1 191 ? 17.576 -8.537 -34.275 1.00 94.00 191 ARG A C 1
ATOM 1473 O O . ARG A 1 191 ? 17.931 -9.111 -35.299 1.00 94.00 191 ARG A O 1
ATOM 1480 N N . LYS A 1 192 ? 16.367 -7.981 -34.128 1.00 93.38 192 LYS A N 1
ATOM 1481 C CA . LYS A 1 192 ? 15.354 -7.953 -35.198 1.00 93.38 192 LYS A CA 1
ATOM 1482 C C . LYS A 1 192 ? 15.822 -7.113 -36.387 1.00 93.38 192 LYS A C 1
ATOM 1484 O O . LYS A 1 192 ? 15.799 -7.615 -37.499 1.00 93.38 192 LYS A O 1
ATOM 1489 N N . GLY A 1 193 ? 16.366 -5.920 -36.141 1.00 93.62 193 GLY A N 1
ATOM 1490 C CA . GLY A 1 193 ? 16.845 -5.039 -37.213 1.00 93.62 193 GLY A CA 1
ATOM 1491 C C . GLY A 1 193 ? 18.056 -5.563 -38.000 1.00 93.62 193 GLY A C 1
ATOM 1492 O O . GLY A 1 193 ? 18.291 -5.114 -39.109 1.00 93.62 193 GLY A O 1
ATOM 1493 N N . LYS A 1 194 ? 18.836 -6.514 -37.461 1.00 88.19 194 LYS A N 1
ATOM 1494 C CA . LYS A 1 194 ? 19.914 -7.199 -38.210 1.00 88.19 194 LYS A CA 1
ATOM 1495 C C . LYS A 1 194 ? 19.418 -8.355 -39.086 1.00 88.19 194 LYS A C 1
ATOM 1497 O O . LYS A 1 194 ? 20.199 -8.877 -39.875 1.00 88.19 194 LYS A O 1
ATOM 1502 N N . ALA A 1 195 ? 18.193 -8.821 -38.856 1.00 80.06 195 ALA A N 1
ATOM 1503 C CA . ALA A 1 195 ? 17.590 -9.939 -39.576 1.00 80.06 195 ALA A CA 1
ATOM 1504 C C . ALA A 1 195 ? 16.686 -9.485 -40.740 1.00 80.06 195 ALA A C 1
ATOM 1506 O O . ALA A 1 195 ? 16.201 -10.345 -41.475 1.00 80.06 195 ALA A O 1
ATOM 1507 N N . GLU A 1 196 ? 16.461 -8.175 -40.878 1.00 66.50 196 GLU A N 1
ATOM 1508 C CA . GLU A 1 196 ? 15.784 -7.506 -42.001 1.00 66.50 196 GLU A CA 1
ATOM 1509 C C . GLU A 1 196 ? 16.794 -7.098 -43.083 1.00 66.50 196 GLU A C 1
ATOM 1511 O O . GLU A 1 196 ? 16.439 -7.220 -44.278 1.00 66.50 196 GLU A O 1
#

Solvent-accessible surface area (backbone atoms only — not comparable to full-atom values): 10676 Å² total; per-residue (Å²): 89,44,46,92,79,55,58,93,87,56,57,59,36,29,58,83,27,42,80,41,80,55,75,86,73,54,73,69,57,49,52,34,46,54,38,36,42,48,39,53,45,36,26,67,60,38,80,29,58,37,69,58,44,44,22,30,66,45,65,31,26,25,48,50,37,51,28,31,38,36,76,69,74,91,73,84,94,71,74,39,78,38,60,39,48,34,33,31,40,76,43,44,92,84,60,58,66,67,60,49,53,50,51,53,50,54,43,33,75,64,60,16,55,34,42,37,38,38,34,73,53,81,75,58,31,34,38,42,36,43,70,99,50,82,66,45,79,36,45,44,89,35,71,44,77,47,86,95,58,42,72,65,71,40,54,43,38,27,53,76,35,68,68,50,16,50,52,54,27,51,38,21,51,31,42,65,72,75,26,83,38,69,65,53,52,52,53,51,51,56,55,53,66,73,75,110

Organism: NCBI:txid2126344

Foldseek 3Di:
DFQVPAAVVQQWWFDQQDTDGHDDDDPQQVVLLVLVQLLQCLFLLFPDKDAQQWEPQDGRGTGGARMATAHDAPDPHGHGYFAGLEGEHEDDPPDDPVVVVSRLVVRQVSPRAWYWYQYPDDFGWIFIDGPPDHTDIGHQQDWDDDPPRGPDTQRSVSSRDNVSSVQSSQCSNCVNVVHNHPVSVVVVVVVVVVVD

Radius of gyration: 18.42 Å; Cα contacts (8 Å, |Δi|>4): 365; chains: 1; bounding box: 44×32×61 Å

Secondary structure (DSSP, 8-state):
--GGGS-TT--EEEETTEEEE-PPP-HHHHHHHHHHHHHHHTSTT---EEES--EEEETTEEE--SEEE-SPPSSSSSPEES--SEEEEEE-TT--HHHHHHHHHHHHHTT-SEEEEEE-SSS-EEEEE-TTS--EEEETTSEE--TTT-SS-EEGGGGT-HHHHHHHHHHHHHHHTT-SSHHHHHHHHHHHHT--

Mean predicted aligned error: 3.52 Å

Nearest PDB structures (foldseek):
  3ot2-assembly1_B  TM=8.058E-01  e=2.067E-10  Trichormus variabilis ATCC 29413
  1wdj-assembly1_C  TM=8.579E-01  e=5.315E-09  Thermus thermophilus
  6okh-assembly1_B  TM=8.286E-01  e=2.024E-08  Leptospira borgpetersenii serovar Hardjo-bovis str. JB197
  1wdj-assembly1_B  TM=8.345E-01  e=6.366E-08  Thermus thermophilus
  8jqi-assembly1_A  TM=3.905E-01  e=8.576E+00  Homo sapiens